Protein AF-A0A9E2CFT7-F1 (afdb_monomer_lite)

Foldseek 3Di:
DPQDWAWDWDADPVRDIDIDTDDGSDPDDDDDDDPPPDAPPPDDDDDPVVLPPPADDQVPPPHGLQVCCVVVVFDDPPPQSGGPVNVVVVVPDPPAQLNFAALQKGKGFPSLDQAFKWKWKFWCDAPQFRVQGTTLATFADQDPLLETEHDNDTRTGNDRPRMHIYGFLQRHAQTKMWIWMDRPPHTDTGTDIGHHHNEPDQLQSLQLFDDDPPQETHGRDNDLDVRSLVLLVCVLVPPVRRDDLSSQQLDDSTRDSDRDVRSSVQSVRSNVRHGRPHDHSNPGD

Secondary structure (DSSP, 8-state):
-------EEEE-TTS-EEEE-S---------PPP-SS---TT-----TTTS------SS-SSS-HHHHHHHTSS--SS-SSS-HHHHHHHTTSSS-GGGS--SS-EEE----SSS-BEEEEEEEEESS-GGG-EEEEEE----TTSEE-EESS---BS---SSEEE-STT--SSEEEEEEEEETTEEEEEEEEEES---SSTT-TT-----B-SS-BPS--S--SHHHHHHHHHHHTT-TTPPPHHHH---TTTT-S---HHHHHHHHHHHTTPPP-S--GGG--

pLDDT: mean 80.3, std 14.25, range [39.53, 95.5]

Sequence (285 aa):
TSNSNTFQVEMYFDGRIVLSYLSLAATGGLVGLSEGNGVPPEFYETDLSDLGDCYTDCNGNEVNDADDIAAGTSPDSNANGIPDECEMLAALLPAAPHDTPKNRYVSFVPNNGNLREAFAVELTASAFFPESVGVLGWVGDPDENDVARVVEMPYFTRSWPAVVHLGDCGIVPAATYEVYVTCDGIVLGEPLMVSTIVEPTPFKWGDCVGGFDGLGWSAPDGVVNFDDIQAIVQKFIMAPTAPHFTWVDVEGEVPNEIINFTDVFQVVLAFQGAEYPFAAPADCP

Structure (mmCIF, N/CA/C/O backbone):
data_AF-A0A9E2CFT7-F1
#
_entry.id   AF-A0A9E2CFT7-F1
#
loop_
_atom_site.group_PDB
_atom_site.id
_atom_site.type_symbol
_atom_site.label_atom_id
_atom_site.label_alt_id
_atom_site.label_comp_id
_atom_site.label_asym_id
_atom_site.label_entity_id
_atom_site.label_seq_id
_atom_site.pdbx_PDB_ins_code
_atom_site.Cartn_x
_atom_site.Cartn_y
_atom_site.Cartn_z
_atom_site.occupancy
_atom_site.B_iso_or_equiv
_atom_site.auth_seq_id
_atom_site.auth_comp_id
_atom_site.auth_asym_id
_atom_site.auth_atom_id
_atom_site.pdbx_PDB_model_num
ATOM 1 N N . THR A 1 1 ? 23.797 20.337 -25.846 1.00 46.34 1 THR A N 1
ATOM 2 C CA . THR A 1 1 ? 22.516 20.732 -25.238 1.00 46.34 1 THR A CA 1
ATOM 3 C C . THR A 1 1 ? 22.128 22.094 -25.794 1.00 46.34 1 THR A C 1
ATOM 5 O O . THR A 1 1 ? 22.966 22.985 -25.834 1.00 46.34 1 THR A O 1
ATOM 8 N N . SER A 1 2 ? 20.922 22.244 -26.347 1.00 49.03 2 SER A N 1
ATOM 9 C CA . SER A 1 2 ? 20.411 23.507 -26.925 1.00 49.03 2 SER A CA 1
ATOM 10 C C . SER A 1 2 ? 19.751 24.431 -25.892 1.00 49.03 2 SER A C 1
ATOM 12 O O . SER A 1 2 ? 19.318 25.526 -26.238 1.00 49.03 2 SER A O 1
ATOM 14 N N . ASN A 1 3 ? 19.708 24.016 -24.625 1.00 53.09 3 ASN A N 1
ATOM 15 C CA . ASN A 1 3 ? 19.017 24.725 -23.552 1.00 53.09 3 ASN A CA 1
ATOM 16 C C . ASN A 1 3 ? 19.963 25.743 -22.904 1.00 53.09 3 ASN A C 1
ATOM 18 O O . ASN A 1 3 ? 20.587 25.478 -21.878 1.00 53.09 3 ASN A O 1
ATOM 22 N N . SER A 1 4 ? 20.125 26.909 -23.538 1.00 62.00 4 SER A N 1
ATOM 23 C CA . SER A 1 4 ? 20.907 28.006 -22.964 1.00 62.00 4 SER A CA 1
ATOM 24 C C . SER A 1 4 ? 20.033 28.881 -22.067 1.00 62.00 4 SER A C 1
ATOM 26 O O . SER A 1 4 ? 19.135 29.579 -22.548 1.00 62.00 4 SER A O 1
ATOM 28 N N . ASN A 1 5 ? 20.348 28.886 -20.775 1.00 65.00 5 ASN A N 1
ATOM 29 C CA . ASN A 1 5 ? 19.855 29.872 -19.824 1.00 65.00 5 ASN A CA 1
ATOM 30 C C . ASN A 1 5 ? 20.884 30.997 -19.702 1.00 65.00 5 ASN A C 1
ATOM 32 O O . ASN A 1 5 ? 22.080 30.748 -19.560 1.00 65.00 5 ASN A O 1
ATOM 36 N N . THR A 1 6 ? 20.435 32.242 -19.739 1.00 75.81 6 THR A N 1
ATOM 37 C CA . THR A 1 6 ? 21.282 33.413 -19.487 1.00 75.81 6 THR A CA 1
ATOM 38 C C . THR A 1 6 ? 20.678 34.184 -18.335 1.00 75.81 6 THR A C 1
ATOM 40 O O . THR A 1 6 ? 19.518 34.560 -18.435 1.00 75.81 6 THR A O 1
ATOM 43 N N . PHE A 1 7 ? 21.434 34.474 -17.286 1.00 75.94 7 PHE A N 1
ATOM 44 C CA . PHE A 1 7 ? 20.977 35.375 -16.236 1.00 75.94 7 PHE A CA 1
ATOM 45 C C . PHE A 1 7 ? 22.085 36.352 -15.848 1.00 75.94 7 PHE A C 1
ATOM 47 O O . PHE A 1 7 ? 23.275 36.054 -15.928 1.00 75.94 7 PHE A O 1
ATOM 54 N N . GLN A 1 8 ? 21.665 37.534 -15.429 1.00 83.75 8 GLN A N 1
ATOM 55 C CA . GLN A 1 8 ? 22.462 38.577 -14.816 1.00 83.75 8 GLN A CA 1
ATOM 56 C C . GLN A 1 8 ? 21.762 38.955 -13.518 1.00 83.75 8 GLN A C 1
ATOM 58 O O . GLN A 1 8 ? 20.562 39.231 -13.513 1.00 83.75 8 GLN A O 1
ATOM 63 N N . VAL A 1 9 ? 22.518 38.973 -12.425 1.00 83.81 9 VAL A N 1
ATOM 64 C CA . VAL A 1 9 ? 22.019 39.394 -11.116 1.00 83.81 9 VAL A CA 1
ATOM 65 C C . VAL A 1 9 ? 22.696 40.701 -10.743 1.00 83.81 9 VAL A C 1
ATOM 67 O O . VAL A 1 9 ? 23.923 40.796 -10.734 1.00 83.81 9 VAL A O 1
ATOM 70 N N . GLU A 1 10 ? 21.892 41.707 -10.434 1.00 87.25 10 GLU A N 1
ATOM 71 C CA . GLU A 1 10 ? 22.337 43.006 -9.950 1.00 87.25 10 GLU A CA 1
ATOM 72 C C . GLU A 1 10 ? 21.857 43.202 -8.516 1.00 87.25 10 GLU A C 1
ATOM 74 O O . GLU A 1 10 ? 20.672 43.056 -8.222 1.00 87.25 10 GLU A O 1
ATOM 79 N N . MET A 1 11 ? 22.772 43.570 -7.624 1.00 82.56 11 MET A N 1
ATOM 80 C CA . MET A 1 11 ? 22.448 43.944 -6.252 1.00 82.56 11 MET A CA 1
ATOM 81 C C . MET A 1 11 ? 22.650 45.450 -6.084 1.00 82.56 11 MET A C 1
ATOM 83 O O . MET A 1 11 ? 23.753 45.965 -6.273 1.00 82.56 11 MET A O 1
ATOM 87 N N . TYR A 1 12 ? 21.584 46.158 -5.726 1.00 85.75 12 TYR A N 1
ATOM 88 C CA . TYR A 1 12 ? 21.602 47.591 -5.463 1.00 85.75 12 TYR A CA 1
ATOM 89 C C . TYR A 1 12 ? 21.894 47.862 -3.981 1.00 85.75 12 TYR A C 1
ATOM 91 O O . TYR A 1 12 ? 21.531 47.088 -3.096 1.00 85.75 12 TYR A O 1
ATOM 99 N N . PHE A 1 13 ? 22.526 49.003 -3.691 1.00 85.31 13 PHE A N 1
ATOM 100 C CA . PHE A 1 13 ? 22.905 49.402 -2.325 1.00 85.31 13 PHE A CA 1
ATOM 101 C C . PHE A 1 13 ? 21.722 49.606 -1.364 1.00 85.31 13 PHE A C 1
ATOM 103 O O . PHE A 1 13 ? 21.928 49.696 -0.158 1.00 85.31 13 PHE A O 1
ATOM 110 N N . ASP A 1 14 ? 20.498 49.693 -1.881 1.00 85.00 14 ASP A N 1
ATOM 111 C CA . ASP A 1 14 ? 19.264 49.781 -1.098 1.00 85.00 14 ASP A CA 1
ATOM 112 C C . ASP A 1 14 ? 18.623 48.409 -0.816 1.00 85.00 14 ASP A C 1
ATOM 114 O O . ASP A 1 14 ? 17.495 48.344 -0.335 1.00 85.00 14 ASP A O 1
ATOM 118 N N . GLY A 1 15 ? 19.339 47.316 -1.100 1.00 74.31 15 GLY A N 1
ATOM 119 C CA . GLY A 1 15 ? 18.900 45.946 -0.834 1.00 74.31 15 GLY A CA 1
ATOM 120 C C . GLY A 1 15 ? 18.016 45.348 -1.926 1.00 74.31 15 GLY A C 1
ATOM 121 O O . GLY A 1 15 ? 17.608 44.195 -1.812 1.00 74.31 15 GLY A O 1
ATOM 122 N N . ARG A 1 16 ? 17.729 46.088 -3.004 1.00 79.25 16 ARG A N 1
ATOM 123 C CA . ARG A 1 16 ? 17.015 45.529 -4.156 1.00 79.25 16 ARG A CA 1
ATOM 124 C C . ARG A 1 16 ? 17.932 44.601 -4.943 1.00 79.25 16 ARG A C 1
ATOM 126 O O . ARG A 1 16 ? 19.050 44.975 -5.290 1.00 79.25 16 ARG A O 1
ATOM 133 N N . ILE A 1 17 ? 17.427 43.418 -5.269 1.00 81.56 17 ILE A N 1
ATOM 134 C CA . ILE A 1 17 ? 18.073 42.477 -6.183 1.00 81.56 17 ILE A CA 1
ATOM 135 C C . ILE A 1 17 ? 17.246 42.461 -7.469 1.00 81.56 17 ILE A C 1
ATOM 137 O O . ILE A 1 17 ? 16.026 42.308 -7.419 1.00 81.56 17 ILE A O 1
ATOM 141 N N . VAL A 1 18 ? 17.894 42.657 -8.614 1.00 82.31 18 VAL A N 1
ATOM 142 C CA . VAL A 1 18 ? 17.265 42.596 -9.938 1.00 82.31 18 VAL A CA 1
ATOM 143 C C . VAL A 1 18 ? 17.890 41.456 -10.722 1.00 82.31 18 VAL A C 1
ATOM 145 O O . VAL A 1 18 ? 19.106 41.397 -10.891 1.00 82.31 18 VAL A O 1
ATOM 148 N N . LEU A 1 19 ? 17.040 40.559 -11.210 1.00 80.62 19 LEU A N 1
ATOM 149 C CA . LEU A 1 19 ? 17.429 39.466 -12.087 1.00 80.62 19 LEU A CA 1
ATOM 150 C C . LEU A 1 19 ? 16.987 39.817 -13.507 1.00 80.62 19 LEU A C 1
ATOM 152 O O . LEU A 1 19 ? 15.817 40.109 -13.745 1.00 80.62 19 LEU A O 1
ATOM 156 N N . SER A 1 20 ? 17.930 39.793 -14.442 1.00 84.25 20 SER A N 1
ATOM 157 C CA . SER A 1 20 ? 17.689 39.997 -15.871 1.00 84.25 20 SER A CA 1
ATOM 158 C C . SER A 1 20 ? 18.136 38.764 -16.644 1.00 84.25 20 SER A C 1
ATOM 160 O O . SER A 1 20 ? 19.162 38.176 -16.319 1.00 84.25 20 SER A O 1
ATOM 162 N N . TYR A 1 21 ? 17.404 38.375 -17.680 1.00 82.00 21 TYR A N 1
ATOM 163 C CA . TYR A 1 21 ? 17.740 37.227 -18.523 1.00 82.00 21 TYR A CA 1
ATOM 164 C C . TYR A 1 21 ? 17.428 37.529 -19.991 1.00 82.00 21 TYR A C 1
ATOM 166 O O . TYR A 1 21 ? 16.523 38.307 -20.288 1.00 82.00 21 TYR A O 1
ATOM 174 N N . LEU A 1 22 ? 18.189 36.932 -20.912 1.00 79.81 22 LEU A N 1
ATOM 175 C CA . LEU A 1 22 ? 17.965 37.034 -22.361 1.00 79.81 22 LEU A CA 1
ATOM 176 C C . LEU A 1 22 ? 17.184 35.827 -22.908 1.00 79.81 22 LEU A C 1
ATOM 178 O O . LEU A 1 22 ? 16.341 35.984 -23.784 1.00 79.81 22 LEU A O 1
ATOM 182 N N . SER A 1 23 ? 17.455 34.637 -22.379 1.00 70.12 23 SER A N 1
ATOM 183 C CA . SER A 1 23 ? 16.747 33.388 -22.654 1.00 70.12 23 SER A CA 1
ATOM 184 C C . SER A 1 23 ? 16.736 32.531 -21.390 1.00 70.12 23 SER A C 1
ATOM 186 O O . SER A 1 23 ? 17.770 32.396 -20.733 1.00 70.12 23 SER A O 1
ATOM 188 N N . LEU A 1 24 ? 15.579 31.960 -21.064 1.00 68.44 24 LEU A N 1
ATOM 189 C CA . LEU A 1 24 ? 15.400 30.927 -20.045 1.00 68.44 24 LEU A CA 1
ATOM 190 C C . LEU A 1 24 ? 14.708 29.748 -20.730 1.00 68.44 24 LEU A C 1
ATOM 192 O O . LEU A 1 24 ? 13.538 29.838 -21.083 1.00 68.44 24 LEU A O 1
ATOM 196 N N . ALA A 1 25 ? 15.473 28.690 -20.980 1.00 67.38 25 ALA A N 1
ATOM 197 C CA . ALA A 1 25 ? 14.986 27.416 -21.498 1.00 67.38 25 ALA A CA 1
ATOM 198 C C . ALA A 1 25 ? 14.615 26.438 -20.367 1.00 67.38 25 ALA A C 1
ATOM 200 O O . ALA A 1 25 ? 14.026 25.400 -20.639 1.00 67.38 25 ALA A O 1
ATOM 201 N N . ALA A 1 26 ? 14.972 26.754 -19.117 1.00 61.56 26 ALA A N 1
ATOM 202 C CA . ALA A 1 26 ? 14.557 25.995 -17.944 1.00 61.56 26 ALA A CA 1
ATOM 203 C C . ALA A 1 26 ? 13.039 26.124 -17.729 1.00 61.56 26 ALA A C 1
ATOM 205 O O . ALA A 1 26 ? 12.521 27.231 -17.577 1.00 61.56 26 ALA A O 1
ATOM 206 N N . THR A 1 27 ? 12.345 24.989 -17.715 1.00 54.00 27 THR A N 1
ATOM 207 C CA . THR A 1 27 ? 10.897 24.859 -17.476 1.00 54.00 27 THR A CA 1
ATOM 208 C C . THR A 1 27 ? 10.559 24.547 -16.011 1.00 54.00 27 THR A C 1
ATOM 210 O O . THR A 1 27 ? 9.395 24.640 -15.630 1.00 54.00 27 THR A O 1
ATOM 213 N N . GLY A 1 28 ? 11.568 24.261 -15.176 1.00 53.50 28 GLY A N 1
ATOM 214 C CA . GLY A 1 28 ? 11.454 24.008 -13.736 1.00 53.50 28 GLY A CA 1
ATOM 215 C C . GLY A 1 28 ? 12.707 24.432 -12.953 1.00 53.50 28 GLY A C 1
ATOM 216 O O . GLY A 1 28 ? 13.728 24.789 -13.543 1.00 53.50 28 GLY A O 1
ATOM 217 N N . GLY A 1 29 ? 12.608 24.420 -11.618 1.00 54.56 29 GLY A N 1
ATOM 218 C CA . GLY A 1 29 ? 13.670 24.811 -10.679 1.00 54.56 29 GLY A CA 1
ATOM 219 C C . GLY A 1 29 ? 13.299 26.032 -9.828 1.00 54.56 29 GLY A C 1
ATOM 220 O O . GLY A 1 29 ? 13.124 27.139 -10.339 1.00 54.56 29 GLY A O 1
ATOM 221 N N . LEU A 1 30 ? 13.176 25.847 -8.510 1.00 49.12 30 LEU A N 1
ATOM 222 C CA . LEU A 1 30 ? 12.883 26.933 -7.572 1.00 49.12 30 LEU A CA 1
ATOM 223 C C . LEU A 1 30 ? 14.182 27.677 -7.216 1.00 49.12 30 LEU A C 1
ATOM 225 O O . LEU A 1 30 ? 15.041 27.145 -6.518 1.00 49.12 30 LEU A O 1
ATOM 229 N N . VAL A 1 31 ? 14.337 28.922 -7.675 1.00 60.97 31 VAL A N 1
ATOM 230 C CA . VAL A 1 31 ? 15.445 29.796 -7.251 1.00 60.97 31 VAL A CA 1
ATOM 231 C C . VAL A 1 31 ? 14.995 30.601 -6.032 1.00 60.97 31 VAL A C 1
ATOM 233 O O . VAL A 1 31 ? 14.146 31.484 -6.141 1.00 60.97 31 VAL A O 1
ATOM 236 N N . GLY A 1 32 ? 15.561 30.296 -4.864 1.00 56.66 32 GLY A N 1
ATOM 237 C CA . GLY A 1 32 ? 15.331 31.033 -3.620 1.00 56.66 32 GLY A CA 1
ATOM 238 C C . GLY A 1 32 ? 16.438 32.045 -3.313 1.00 56.66 32 GLY A C 1
ATOM 239 O O . GLY A 1 32 ? 17.591 31.869 -3.704 1.00 56.66 32 GLY A O 1
ATOM 240 N N . LEU A 1 33 ? 16.099 33.100 -2.571 1.00 59.38 33 LEU A N 1
ATOM 241 C CA . LEU A 1 33 ? 17.070 33.995 -1.937 1.00 59.38 33 LEU A CA 1
ATOM 242 C C . LEU A 1 33 ? 17.135 33.658 -0.442 1.00 59.38 33 LEU A C 1
ATOM 244 O O . LEU A 1 33 ? 16.104 33.619 0.224 1.00 59.38 33 LEU A O 1
ATOM 248 N N . SER A 1 34 ? 18.338 33.420 0.086 1.00 58.53 34 SER A N 1
ATOM 249 C CA . SER A 1 34 ? 18.567 33.265 1.531 1.00 58.53 34 SER A CA 1
ATOM 250 C C . SER A 1 34 ? 18.730 34.637 2.197 1.00 58.53 34 SER A C 1
ATOM 252 O O . SER A 1 34 ? 19.329 35.539 1.612 1.00 58.53 34 SER A O 1
ATOM 254 N N . GLU A 1 35 ? 18.267 34.791 3.444 1.00 59.31 35 GLU A N 1
ATOM 255 C CA . GLU A 1 35 ? 18.461 36.007 4.258 1.00 59.31 35 GLU A CA 1
ATOM 256 C C . GLU A 1 35 ? 19.932 36.263 4.653 1.00 59.31 35 GLU A C 1
ATOM 258 O O . GLU A 1 35 ? 20.242 37.258 5.305 1.00 59.31 35 GLU A O 1
ATOM 263 N N . GLY A 1 36 ? 20.862 35.381 4.268 1.00 56.81 36 GLY A N 1
ATOM 264 C CA . GLY A 1 36 ? 22.298 35.589 4.472 1.00 56.81 36 GLY A CA 1
ATOM 265 C C . GLY A 1 36 ? 22.791 35.293 5.892 1.00 56.81 36 GLY A C 1
ATOM 266 O O . GLY A 1 36 ? 23.924 35.631 6.224 1.00 56.81 36 GLY A O 1
ATOM 267 N N . ASN A 1 37 ? 21.991 34.609 6.715 1.00 65.75 37 ASN A N 1
ATOM 268 C CA . ASN A 1 37 ? 22.348 34.196 8.081 1.00 65.75 37 ASN A CA 1
ATOM 269 C C . ASN A 1 37 ? 23.244 32.935 8.139 1.00 65.75 37 ASN A C 1
ATOM 271 O O . ASN A 1 37 ? 23.352 32.290 9.180 1.00 65.75 37 ASN A O 1
ATOM 275 N N . GLY A 1 38 ? 23.899 32.588 7.027 1.00 62.28 38 GLY A N 1
ATOM 276 C CA . GLY A 1 38 ? 24.633 31.337 6.846 1.00 62.28 38 GLY A CA 1
ATOM 277 C C . GLY A 1 38 ? 23.794 30.249 6.172 1.00 62.28 38 GLY A C 1
ATOM 278 O O . GLY A 1 38 ? 22.674 30.487 5.723 1.00 62.28 38 GLY A O 1
ATOM 279 N N . VAL A 1 39 ? 24.377 29.058 6.067 1.00 59.56 39 VAL A N 1
ATOM 280 C CA . VAL A 1 39 ? 23.738 27.863 5.508 1.00 59.56 39 VAL A CA 1
ATOM 281 C C . VAL A 1 39 ? 23.133 27.076 6.681 1.00 59.56 39 VAL A C 1
ATOM 283 O O . VAL A 1 39 ? 23.886 26.749 7.603 1.00 59.56 39 VAL A O 1
ATOM 286 N N . PRO A 1 40 ? 21.808 26.821 6.719 1.00 57.78 40 PRO A N 1
ATOM 287 C CA . PRO A 1 40 ? 21.200 25.995 7.762 1.00 57.78 40 PRO A CA 1
ATOM 288 C C . PRO A 1 40 ? 21.896 24.628 7.872 1.00 57.78 40 PRO A C 1
ATOM 290 O O . PRO A 1 40 ? 22.308 24.095 6.845 1.00 57.78 40 PRO A O 1
ATOM 293 N N . PRO A 1 41 ? 22.009 24.028 9.072 1.00 61.62 41 PRO A N 1
ATOM 294 C CA . PRO A 1 41 ? 22.601 22.695 9.234 1.00 61.62 41 PRO A CA 1
ATOM 295 C C . PRO A 1 41 ? 21.927 21.611 8.376 1.00 61.62 41 PRO A C 1
ATOM 297 O O . PRO A 1 41 ? 22.584 20.659 7.979 1.00 61.62 41 PRO A O 1
ATOM 300 N N . GLU A 1 42 ? 20.641 21.804 8.074 1.00 48.94 42 GLU A N 1
ATOM 301 C CA . GLU A 1 42 ? 19.786 20.923 7.265 1.00 48.94 42 GLU A CA 1
ATOM 302 C C . GLU A 1 42 ? 19.854 21.228 5.750 1.00 48.94 42 GLU A C 1
ATOM 304 O O . GLU A 1 42 ? 19.116 20.643 4.961 1.00 48.94 42 GLU A O 1
ATOM 309 N N . PHE A 1 43 ? 20.656 22.207 5.314 1.00 52.66 43 PHE A N 1
ATOM 310 C CA . PHE A 1 43 ? 20.740 22.570 3.898 1.00 52.66 43 PHE A CA 1
ATOM 311 C C . PHE A 1 43 ? 21.691 21.634 3.156 1.00 52.66 43 PHE A C 1
ATOM 313 O O . PHE A 1 43 ? 22.885 21.567 3.456 1.00 52.66 43 PHE A O 1
ATOM 320 N N . TYR A 1 44 ? 21.165 20.993 2.117 1.00 49.38 44 TYR A N 1
ATOM 321 C CA . TYR A 1 44 ? 21.924 20.165 1.192 1.00 49.38 44 TYR A CA 1
ATOM 322 C C . TYR A 1 44 ? 21.989 20.853 -0.174 1.00 49.38 44 TYR A C 1
ATOM 324 O O . TYR A 1 44 ? 20.967 21.103 -0.814 1.00 49.38 44 TYR A O 1
ATOM 332 N N . GLU A 1 45 ? 23.205 21.181 -0.616 1.00 51.84 45 GLU A N 1
ATOM 333 C CA . GLU A 1 45 ? 23.448 21.685 -1.968 1.00 51.84 45 GLU A CA 1
ATOM 334 C C . GLU A 1 45 ? 23.042 20.604 -2.980 1.00 51.84 45 GLU A C 1
ATOM 336 O O . GLU A 1 45 ? 23.514 19.471 -2.911 1.00 51.84 45 GLU A O 1
ATOM 341 N N . THR A 1 46 ? 22.129 20.948 -3.887 1.00 51.19 46 THR A N 1
ATOM 342 C CA . THR A 1 46 ? 21.631 20.042 -4.930 1.00 51.19 46 THR A CA 1
ATOM 343 C C . THR A 1 46 ? 22.226 20.462 -6.270 1.00 51.19 46 THR A C 1
ATOM 345 O O . THR A 1 46 ? 22.092 21.625 -6.656 1.00 51.19 46 THR A O 1
ATOM 348 N N . ASP A 1 47 ? 22.875 19.539 -6.987 1.00 50.78 47 ASP A N 1
ATOM 349 C CA . ASP A 1 47 ? 23.311 19.794 -8.363 1.00 50.78 47 ASP A CA 1
ATOM 350 C C . ASP A 1 47 ? 22.090 19.787 -9.289 1.00 50.78 47 ASP A C 1
ATOM 352 O O . ASP A 1 47 ? 21.507 18.746 -9.585 1.00 50.78 47 ASP A O 1
ATOM 356 N N . LEU A 1 48 ? 21.697 20.977 -9.746 1.00 49.38 48 LEU A N 1
ATOM 357 C CA . LEU A 1 48 ? 20.551 21.172 -10.634 1.00 49.38 48 LEU A CA 1
ATOM 358 C C . LEU A 1 48 ? 20.728 20.506 -12.009 1.00 49.38 48 LEU A C 1
ATOM 360 O O . LEU A 1 48 ? 19.749 20.362 -12.730 1.00 49.38 48 LEU A O 1
ATOM 364 N N . SER A 1 49 ? 21.953 20.130 -12.387 1.00 46.91 49 SER A N 1
ATOM 365 C CA . SER A 1 49 ? 22.242 19.422 -13.642 1.00 46.91 49 SER A CA 1
ATOM 366 C C . SER A 1 49 ? 22.051 17.907 -13.517 1.00 46.91 49 SER A C 1
ATOM 368 O O . SER A 1 49 ? 21.912 17.235 -14.538 1.00 46.91 49 SER A O 1
ATOM 370 N N . ASP A 1 50 ? 22.043 17.386 -12.284 1.00 49.34 50 ASP A N 1
ATOM 371 C CA . ASP A 1 50 ? 21.767 15.979 -11.955 1.00 49.34 50 ASP A CA 1
ATOM 372 C C . ASP A 1 50 ? 20.272 15.724 -11.677 1.00 49.34 50 ASP A C 1
ATOM 374 O O . ASP A 1 50 ? 19.829 14.566 -11.639 1.00 49.34 50 ASP A O 1
ATOM 378 N N . LEU A 1 51 ? 19.486 16.799 -11.524 1.00 50.81 51 LEU A N 1
ATOM 379 C CA . LEU A 1 51 ? 18.026 16.773 -11.594 1.00 50.81 51 LEU A CA 1
ATOM 380 C C . LEU A 1 51 ? 17.642 16.491 -13.050 1.00 50.81 51 LEU A C 1
ATOM 382 O O . LEU A 1 51 ? 17.569 17.390 -13.885 1.00 50.81 51 LEU A O 1
ATOM 386 N N . GLY A 1 52 ? 17.520 15.207 -13.386 1.00 49.41 52 GLY A N 1
ATOM 387 C CA . GLY A 1 52 ? 17.046 14.795 -14.703 1.00 49.41 52 GLY A CA 1
ATOM 388 C C . GLY A 1 52 ? 15.628 15.309 -14.913 1.00 49.41 52 GLY A C 1
ATOM 389 O O . GLY A 1 52 ? 14.827 15.259 -13.984 1.00 49.41 52 GLY A O 1
ATOM 390 N N . ASP A 1 53 ? 15.330 15.791 -16.119 1.00 53.53 53 ASP A N 1
ATOM 391 C CA . ASP A 1 53 ? 13.975 16.197 -16.480 1.00 53.53 53 ASP A CA 1
ATOM 392 C C . ASP A 1 53 ? 12.978 15.097 -16.083 1.00 53.53 53 ASP A C 1
ATOM 394 O O . ASP A 1 53 ? 13.167 13.917 -16.386 1.00 53.53 53 ASP A O 1
ATOM 398 N N . CYS A 1 54 ? 11.930 15.499 -15.368 1.00 55.09 54 CYS A N 1
ATOM 399 C CA . CYS A 1 54 ? 10.804 14.646 -15.035 1.00 55.09 54 CYS A CA 1
ATOM 400 C C . CYS A 1 54 ? 10.037 14.304 -16.318 1.00 55.09 54 CYS A C 1
ATOM 402 O O . CYS A 1 54 ? 9.224 15.099 -16.795 1.00 55.09 54 CYS A O 1
ATOM 404 N N . TYR A 1 55 ? 10.357 13.167 -16.924 1.00 61.25 55 TYR A N 1
ATOM 405 C CA . TYR A 1 55 ? 9.957 12.880 -18.292 1.00 61.25 55 TYR A CA 1
ATOM 406 C C . TYR A 1 55 ? 9.724 11.386 -18.501 1.00 61.25 55 TYR A C 1
ATOM 408 O O . TYR A 1 55 ? 10.662 10.613 -18.702 1.00 61.25 55 TYR A O 1
ATOM 416 N N . THR A 1 56 ? 8.473 10.956 -18.354 1.00 64.12 56 THR A N 1
ATOM 417 C CA . THR A 1 56 ? 8.092 9.558 -18.576 1.00 64.12 56 THR A CA 1
ATOM 418 C C . THR A 1 56 ? 8.218 9.288 -20.069 1.00 64.12 56 THR A C 1
ATOM 420 O O . THR A 1 56 ? 7.545 9.952 -20.840 1.00 64.12 56 THR A O 1
ATOM 423 N N . ASP A 1 57 ? 9.131 8.403 -20.466 1.00 70.38 57 ASP A N 1
ATOM 424 C CA . ASP A 1 57 ? 9.365 7.986 -21.856 1.00 70.38 57 ASP A CA 1
ATOM 425 C C . ASP A 1 57 ? 9.275 6.460 -21.880 1.00 70.38 57 ASP A C 1
ATOM 427 O O . ASP A 1 57 ? 10.261 5.735 -21.698 1.00 70.38 57 ASP A O 1
ATOM 431 N N . CYS A 1 58 ? 8.049 5.963 -21.966 1.00 73.62 58 CYS A N 1
ATOM 432 C CA . CYS A 1 58 ? 7.774 4.541 -21.842 1.00 73.62 58 CYS A CA 1
ATOM 433 C C . CYS A 1 58 ? 8.121 3.753 -23.117 1.00 73.62 58 CYS A C 1
ATOM 435 O O . CYS A 1 58 ? 8.382 2.548 -23.042 1.00 73.62 58 CYS A O 1
ATOM 437 N N . ASN A 1 59 ? 8.169 4.413 -24.278 1.00 72.81 59 ASN A N 1
ATOM 438 C CA . ASN A 1 59 ? 8.519 3.799 -25.562 1.00 72.81 59 ASN A CA 1
ATOM 439 C C . ASN A 1 59 ? 10.028 3.919 -25.898 1.00 72.81 59 ASN A C 1
ATOM 441 O O . ASN A 1 59 ? 10.502 3.277 -26.843 1.00 72.81 59 ASN A O 1
ATOM 445 N N . GLY A 1 60 ? 10.794 4.660 -25.090 1.00 69.44 60 GLY A N 1
ATOM 446 C CA . GLY A 1 60 ? 12.242 4.833 -25.180 1.00 69.44 60 GLY A CA 1
ATOM 447 C C . GLY A 1 60 ? 12.687 5.642 -26.396 1.00 69.44 60 GLY A C 1
ATOM 448 O O . GLY A 1 60 ? 13.777 5.385 -26.923 1.00 69.44 60 GLY A O 1
ATOM 449 N N . ASN A 1 61 ? 11.837 6.534 -26.906 1.00 75.31 61 ASN A N 1
ATOM 450 C CA . ASN A 1 61 ? 12.089 7.290 -28.132 1.00 75.31 61 ASN A CA 1
ATOM 451 C C . ASN A 1 61 ? 12.773 8.653 -27.886 1.00 75.31 61 ASN A C 1
ATOM 453 O O . ASN A 1 61 ? 12.999 9.392 -28.848 1.00 75.31 61 ASN A O 1
ATOM 457 N N . GLU A 1 62 ? 13.148 8.952 -26.637 1.00 74.25 62 GLU A N 1
ATOM 458 C CA . GLU A 1 62 ? 13.720 10.223 -26.173 1.00 74.25 62 GLU A CA 1
ATOM 459 C C . GLU A 1 62 ? 12.741 11.419 -26.261 1.00 74.25 62 GLU A C 1
ATOM 461 O O . GLU A 1 62 ? 13.159 12.579 -26.199 1.00 74.25 62 GLU A O 1
ATOM 466 N N . VAL A 1 63 ? 11.442 11.129 -26.380 1.00 75.75 63 VAL A N 1
ATOM 467 C CA . VAL A 1 63 ? 10.265 12.005 -26.266 1.00 75.75 63 VAL A CA 1
ATOM 468 C C . VAL A 1 63 ? 9.348 11.401 -25.179 1.00 75.75 63 VAL A C 1
ATOM 470 O O . VAL A 1 63 ? 9.419 10.219 -24.886 1.00 75.75 63 VAL A O 1
ATOM 473 N N . ASN A 1 64 ? 8.577 12.207 -24.457 1.00 71.62 64 ASN A N 1
ATOM 474 C CA . ASN A 1 64 ? 7.828 11.784 -23.285 1.00 71.62 64 ASN A CA 1
ATOM 475 C C . ASN A 1 64 ? 6.479 11.476 -23.805 1.00 71.62 64 ASN A C 1
ATOM 477 O O . ASN A 1 64 ? 5.950 12.143 -24.684 1.00 71.62 64 ASN A O 1
ATOM 481 N N . ASP A 1 65 ? 5.869 10.601 -23.059 1.00 75.31 65 ASP A N 1
ATOM 482 C CA . ASP A 1 65 ? 4.483 10.261 -23.091 1.00 75.31 65 ASP A CA 1
ATOM 483 C C . ASP A 1 65 ? 3.595 11.506 -23.293 1.00 75.31 65 ASP A C 1
ATOM 485 O O . ASP A 1 65 ? 2.759 11.520 -24.190 1.00 75.31 65 ASP A O 1
ATOM 489 N N . ALA A 1 66 ? 3.815 12.607 -22.559 1.00 73.75 66 ALA A N 1
ATOM 490 C CA . ALA A 1 66 ? 2.983 13.810 -22.688 1.00 73.75 66 ALA A CA 1
ATOM 491 C C . ALA A 1 66 ? 3.183 14.594 -24.007 1.00 73.75 66 ALA A C 1
ATOM 493 O O . ALA A 1 66 ? 2.200 15.027 -24.614 1.00 73.75 66 ALA A O 1
ATOM 494 N N . ASP A 1 67 ? 4.421 14.793 -24.462 1.00 80.75 67 ASP A N 1
ATOM 495 C CA . ASP A 1 67 ? 4.739 15.445 -25.738 1.00 80.75 67 ASP A CA 1
ATOM 496 C C . ASP A 1 67 ? 4.404 14.510 -26.898 1.00 80.75 67 ASP A C 1
ATOM 498 O O . ASP A 1 67 ? 3.993 14.995 -27.946 1.00 80.75 67 ASP A O 1
ATOM 502 N N . ASP A 1 68 ? 4.507 13.195 -26.716 1.00 83.50 68 ASP A N 1
ATOM 503 C CA . ASP A 1 68 ? 4.129 12.188 -27.696 1.00 83.50 68 ASP A CA 1
ATOM 504 C C . ASP A 1 68 ? 2.613 12.172 -27.909 1.00 83.50 68 ASP A C 1
ATOM 506 O O . ASP A 1 68 ? 2.134 12.178 -29.049 1.00 83.50 68 ASP A O 1
ATOM 510 N N . ILE A 1 69 ? 1.837 12.245 -26.824 1.00 83.94 69 ILE A N 1
ATOM 511 C CA . ILE A 1 69 ? 0.380 12.413 -26.875 1.00 83.94 69 ILE A CA 1
ATOM 512 C C . ILE A 1 69 ? 0.029 13.757 -27.526 1.00 83.94 69 ILE A C 1
ATOM 514 O O . ILE A 1 69 ? -0.813 13.817 -28.427 1.00 83.94 69 ILE A O 1
ATOM 518 N N . ALA A 1 70 ? 0.693 14.848 -27.128 1.00 85.00 70 ALA A N 1
ATOM 519 C CA . ALA A 1 70 ? 0.430 16.182 -27.671 1.00 85.00 70 ALA A CA 1
ATOM 520 C C . ALA A 1 70 ? 0.825 16.319 -29.154 1.00 85.00 70 ALA A C 1
ATOM 522 O O . ALA A 1 70 ? 0.146 17.014 -29.918 1.00 85.00 70 ALA A O 1
ATOM 523 N N . ALA A 1 71 ? 1.904 15.658 -29.575 1.00 86.19 71 ALA A N 1
ATOM 524 C CA . ALA A 1 71 ? 2.371 15.594 -30.957 1.00 86.19 71 ALA A CA 1
ATOM 525 C C . ALA A 1 71 ? 1.580 14.582 -31.801 1.00 86.19 71 ALA A C 1
ATOM 527 O O . ALA A 1 71 ? 1.663 14.618 -33.033 1.00 86.19 71 ALA A O 1
ATOM 528 N N . GLY A 1 72 ? 0.795 13.709 -31.161 1.00 87.50 72 GLY A N 1
ATOM 529 C CA . GLY A 1 72 ? 0.049 12.630 -31.802 1.00 87.50 72 GLY A CA 1
ATOM 530 C C . GLY A 1 72 ? 0.941 11.507 -32.336 1.00 87.50 72 GLY A C 1
ATOM 531 O O . GLY A 1 72 ? 0.533 10.796 -33.257 1.00 87.50 72 GLY A O 1
ATOM 532 N N . THR A 1 73 ? 2.163 11.381 -31.817 1.00 89.12 73 THR A N 1
ATOM 533 C CA . THR A 1 73 ? 3.095 10.283 -32.108 1.00 89.12 73 THR A CA 1
ATOM 534 C C . THR A 1 73 ? 2.744 9.031 -31.316 1.00 89.12 73 THR A C 1
ATOM 536 O O . THR A 1 73 ? 2.895 7.941 -31.872 1.00 89.12 73 THR A O 1
ATOM 539 N N . SER A 1 74 ? 2.152 9.184 -30.127 1.00 88.44 74 SER A N 1
ATOM 540 C CA . SER A 1 74 ? 1.577 8.078 -29.358 1.00 88.44 74 SER A CA 1
ATOM 541 C C . SER A 1 74 ? 0.085 8.303 -29.074 1.00 88.44 74 SER A C 1
ATOM 543 O O . SER A 1 74 ? -0.310 9.393 -28.655 1.00 88.44 74 SER A O 1
ATOM 545 N N . PRO A 1 75 ? -0.787 7.312 -29.341 1.00 88.62 75 PRO A N 1
ATOM 546 C CA . PRO A 1 75 ? -2.212 7.419 -29.037 1.00 88.62 75 PRO A CA 1
ATOM 547 C C . PRO A 1 75 ? -2.479 7.366 -27.530 1.00 88.62 75 PRO A C 1
ATOM 549 O O . PRO A 1 75 ? -1.862 6.569 -26.836 1.00 88.62 75 PRO A O 1
ATOM 552 N N . ASP A 1 76 ? -3.450 8.149 -27.067 1.00 85.50 76 ASP A N 1
ATOM 553 C CA . ASP A 1 76 ? -4.095 8.019 -25.754 1.00 85.50 76 ASP A CA 1
ATOM 554 C C . ASP A 1 76 ? -5.608 7.977 -26.010 1.00 85.50 76 ASP A C 1
ATOM 556 O O . ASP A 1 76 ? -6.287 9.002 -26.155 1.00 85.50 76 ASP A O 1
ATOM 560 N N . SER A 1 77 ? -6.127 6.770 -26.231 1.00 88.06 77 SER A N 1
ATOM 561 C CA . SER A 1 77 ? -7.505 6.569 -26.685 1.00 88.06 77 SER A CA 1
ATOM 562 C C . SER A 1 77 ? -8.530 6.783 -25.573 1.00 88.06 77 SER A C 1
ATOM 564 O O . SER A 1 77 ? -9.698 7.068 -25.862 1.00 88.06 77 SER A O 1
ATOM 566 N N . ASN A 1 78 ? -8.126 6.606 -24.315 1.00 79.12 78 ASN A N 1
ATOM 567 C CA . ASN A 1 78 ? -8.992 6.726 -23.144 1.00 79.12 78 ASN A CA 1
ATOM 568 C C . ASN A 1 78 ? -8.827 8.078 -22.413 1.00 79.12 78 ASN A C 1
ATOM 570 O O . ASN A 1 78 ? -9.629 8.372 -21.524 1.00 79.12 78 ASN A O 1
ATOM 574 N N . ALA A 1 79 ? -7.891 8.918 -22.870 1.00 81.00 79 ALA A N 1
ATOM 575 C CA . ALA A 1 79 ? -7.564 10.247 -22.364 1.00 81.00 79 ALA A CA 1
ATOM 576 C C . ALA A 1 79 ? -7.097 10.252 -20.898 1.00 81.00 79 ALA A C 1
ATOM 578 O O . ALA A 1 79 ? -7.433 11.177 -20.152 1.00 81.00 79 ALA A O 1
ATOM 579 N N . ASN A 1 80 ? -6.375 9.214 -20.470 1.00 66.56 80 ASN A N 1
ATOM 580 C CA . ASN A 1 80 ? -5.856 9.094 -19.106 1.00 66.56 80 ASN A CA 1
ATOM 581 C C . ASN A 1 80 ? -4.443 9.686 -18.928 1.00 66.56 80 ASN A C 1
ATOM 583 O O . ASN A 1 80 ? -3.930 9.685 -17.810 1.00 66.56 80 ASN A O 1
ATOM 587 N N . GLY A 1 81 ? -3.823 10.205 -19.994 1.00 69.44 81 GLY A N 1
ATOM 588 C CA . GLY A 1 81 ? -2.479 10.783 -19.963 1.00 69.44 81 GLY A CA 1
ATOM 589 C C . GLY A 1 81 ? -1.338 9.763 -20.044 1.00 69.44 81 GLY A C 1
ATOM 590 O O . GLY A 1 81 ? -0.183 10.157 -19.889 1.00 69.44 81 GLY A O 1
ATOM 591 N N . ILE A 1 82 ? -1.640 8.485 -20.294 1.00 74.62 82 ILE A N 1
ATOM 592 C CA . ILE A 1 82 ? -0.681 7.397 -20.515 1.00 74.62 82 ILE A CA 1
ATOM 593 C C . ILE A 1 82 ? -0.844 6.901 -21.964 1.00 74.62 82 ILE A C 1
ATOM 595 O O . ILE A 1 82 ? -1.955 6.587 -22.382 1.00 74.62 82 ILE A O 1
ATOM 599 N N . PRO A 1 83 ? 0.236 6.786 -22.757 1.00 82.75 83 PRO A N 1
ATOM 600 C CA . PRO A 1 83 ? 0.153 6.237 -24.104 1.00 82.75 83 PRO A CA 1
ATOM 601 C C . PRO A 1 83 ? -0.391 4.800 -24.137 1.00 82.75 83 PRO A C 1
ATOM 603 O O . PRO A 1 83 ? 0.096 3.934 -23.408 1.00 82.75 83 PRO A O 1
ATOM 606 N N . ASP A 1 84 ? -1.306 4.501 -25.067 1.00 82.44 84 ASP A N 1
ATOM 607 C CA . ASP A 1 84 ? -1.921 3.176 -25.275 1.00 82.44 84 ASP A CA 1
ATOM 608 C C . ASP A 1 84 ? -0.859 2.058 -25.421 1.00 82.44 84 ASP A C 1
ATOM 610 O O . ASP A 1 84 ? -1.049 0.915 -24.996 1.00 82.44 84 ASP A O 1
ATOM 614 N N . GLU A 1 85 ? 0.287 2.367 -26.040 1.00 78.44 85 GLU A N 1
ATOM 615 C CA . GLU A 1 85 ? 1.396 1.418 -26.228 1.00 78.44 85 GLU A CA 1
ATOM 616 C C . GLU A 1 85 ? 2.091 1.028 -24.915 1.00 78.44 85 GLU A C 1
ATOM 618 O O . GLU A 1 85 ? 2.662 -0.061 -24.808 1.00 78.44 85 GLU A O 1
ATOM 623 N N . CYS A 1 86 ? 1.974 1.878 -23.902 1.00 71.44 86 CYS A N 1
ATOM 624 C CA . CYS A 1 86 ? 2.547 1.698 -22.577 1.00 71.44 86 CYS A CA 1
ATOM 625 C C . CYS A 1 86 ? 1.554 1.064 -21.606 1.00 71.44 86 CYS A C 1
ATOM 627 O O . CYS A 1 86 ? 1.957 0.363 -20.677 1.00 71.44 86 CYS A O 1
ATOM 629 N N . GLU A 1 87 ? 0.259 1.146 -21.910 1.00 69.88 87 GLU A N 1
ATOM 630 C CA . GLU A 1 87 ? -0.770 0.349 -21.242 1.00 69.88 87 GLU A CA 1
ATOM 631 C C . GLU A 1 87 ? -0.633 -1.156 -21.537 1.00 69.88 87 GLU A C 1
ATOM 633 O O . GLU A 1 87 ? -0.926 -2.002 -20.687 1.00 69.88 87 GLU A O 1
ATOM 638 N N . MET A 1 88 ? -0.134 -1.533 -22.722 1.00 56.31 88 MET A N 1
ATOM 639 C CA . MET A 1 88 ? 0.066 -2.946 -23.078 1.00 56.31 88 MET A CA 1
ATOM 640 C C . MET A 1 88 ? 1.137 -3.650 -22.232 1.00 56.31 88 MET A C 1
ATOM 642 O O . MET A 1 88 ? 1.071 -4.873 -22.071 1.00 56.31 88 MET A O 1
ATOM 646 N N . LEU A 1 89 ? 2.104 -2.912 -21.673 1.00 50.59 89 LEU A N 1
ATOM 647 C CA . LEU A 1 89 ? 3.085 -3.473 -20.739 1.00 50.59 89 LEU A CA 1
ATOM 648 C C . LEU A 1 89 ? 2.434 -3.829 -19.395 1.00 50.59 89 LEU A C 1
ATOM 650 O O . LEU A 1 89 ? 2.791 -4.846 -18.802 1.00 50.59 89 LEU A O 1
ATOM 654 N N . ALA A 1 90 ? 1.434 -3.058 -18.961 1.00 44.53 90 ALA A N 1
ATOM 655 C CA . ALA A 1 90 ? 0.674 -3.327 -17.743 1.00 44.53 90 ALA A CA 1
ATOM 656 C C . ALA A 1 90 ? -0.244 -4.560 -17.879 1.00 44.53 90 ALA A C 1
ATOM 658 O O . ALA A 1 90 ? -0.384 -5.332 -16.935 1.00 44.53 90 ALA A O 1
ATOM 659 N N . ALA A 1 91 ? -0.812 -4.810 -19.064 1.00 40.44 91 ALA A N 1
ATOM 660 C CA . ALA A 1 91 ? -1.771 -5.900 -19.299 1.00 40.44 91 ALA A CA 1
ATOM 661 C C . ALA A 1 91 ? -1.168 -7.325 -19.349 1.00 40.44 91 ALA A C 1
ATOM 663 O O . ALA A 1 91 ? -1.910 -8.309 -19.312 1.00 40.44 91 ALA A O 1
ATOM 664 N N . LEU A 1 92 ? 0.160 -7.459 -19.469 1.00 39.53 92 LEU A N 1
ATOM 665 C CA . LEU A 1 92 ? 0.871 -8.750 -19.426 1.00 39.53 92 LEU A CA 1
ATOM 666 C C . LEU A 1 92 ? 1.434 -9.084 -18.038 1.00 39.53 92 LEU A C 1
ATOM 668 O O . LEU A 1 92 ? 1.942 -10.192 -17.834 1.00 39.53 92 LEU A O 1
ATOM 672 N N . LEU A 1 93 ? 1.353 -8.147 -17.095 1.00 40.09 93 LEU A N 1
ATOM 673 C CA . LEU A 1 93 ? 1.686 -8.393 -15.702 1.00 40.09 93 LEU A CA 1
ATOM 674 C C . LEU A 1 93 ? 0.518 -9.151 -15.041 1.00 40.09 93 LEU A C 1
ATOM 676 O O . LEU A 1 93 ? -0.631 -9.008 -15.468 1.00 40.09 93 LEU A O 1
ATOM 680 N N . PRO A 1 94 ? 0.770 -10.001 -14.024 1.00 47.19 94 PRO A N 1
ATOM 681 C CA . PRO A 1 94 ? -0.312 -10.467 -13.153 1.00 47.19 94 PRO A CA 1
ATOM 682 C C . PRO A 1 94 ? -1.139 -9.263 -12.675 1.00 47.19 94 PRO A C 1
ATOM 684 O O . PRO A 1 94 ? -0.589 -8.162 -12.625 1.00 47.19 94 PRO A O 1
ATOM 687 N N . ALA A 1 95 ? -2.425 -9.480 -12.339 1.00 54.72 95 ALA A N 1
ATOM 688 C CA . ALA A 1 95 ? -3.309 -8.439 -11.792 1.00 54.72 95 ALA A CA 1
ATOM 689 C C . ALA A 1 95 ? -2.496 -7.539 -10.867 1.00 54.72 95 ALA A C 1
ATOM 691 O O . ALA A 1 95 ? -1.782 -8.058 -9.996 1.00 54.72 95 ALA A O 1
ATOM 692 N N . ALA A 1 96 ? -2.480 -6.241 -11.169 1.00 62.28 96 ALA A N 1
ATOM 693 C CA . ALA A 1 96 ? -1.440 -5.380 -10.656 1.00 62.28 96 ALA A CA 1
ATOM 694 C C . ALA A 1 96 ? -1.454 -5.472 -9.128 1.00 62.28 96 ALA A C 1
ATOM 696 O O . ALA A 1 96 ? -2.522 -5.597 -8.527 1.00 62.28 96 ALA A O 1
ATOM 697 N N . PRO A 1 97 ? -0.298 -5.458 -8.452 1.00 73.38 97 PRO A N 1
ATOM 698 C CA . PRO A 1 97 ? -0.263 -5.668 -7.014 1.00 73.38 97 PRO A CA 1
ATOM 699 C C . PRO A 1 97 ? -1.173 -4.692 -6.252 1.00 73.38 97 PRO A C 1
ATOM 701 O O . PRO A 1 97 ? -1.628 -5.068 -5.180 1.00 73.38 97 PRO A O 1
ATOM 704 N N . HIS A 1 98 ? -1.503 -3.510 -6.791 1.00 76.25 98 HIS A N 1
ATOM 705 C CA . HIS A 1 98 ? -2.488 -2.585 -6.210 1.00 76.25 98 HIS A CA 1
ATOM 706 C C . HIS A 1 98 ? -3.947 -3.065 -6.284 1.00 76.25 98 HIS A C 1
ATOM 708 O O . HIS A 1 98 ? -4.725 -2.725 -5.396 1.00 76.25 98 HIS A O 1
ATOM 714 N N . ASP A 1 99 ? -4.310 -3.893 -7.268 1.00 78.50 99 ASP A N 1
ATOM 715 C CA . ASP A 1 99 ? -5.654 -4.474 -7.420 1.00 78.50 99 ASP A CA 1
ATOM 716 C C . ASP A 1 99 ? -5.968 -5.509 -6.340 1.00 78.50 99 ASP A C 1
ATOM 718 O O . ASP A 1 99 ? -7.125 -5.869 -6.122 1.00 78.50 99 ASP A O 1
ATOM 722 N N . THR A 1 100 ? -4.932 -6.029 -5.679 1.00 83.44 100 THR A N 1
ATOM 723 C CA . THR A 1 100 ? -5.098 -6.999 -4.604 1.00 83.44 100 THR A CA 1
ATOM 724 C C . THR A 1 100 ? -5.010 -6.289 -3.255 1.00 83.44 100 THR A C 1
ATOM 726 O O . THR A 1 100 ? -3.898 -5.949 -2.826 1.00 83.44 100 THR A O 1
ATOM 729 N N . PRO A 1 101 ? -6.143 -6.043 -2.572 1.00 85.88 101 PRO A N 1
ATOM 730 C CA . PRO A 1 101 ? -6.136 -5.361 -1.289 1.00 85.88 101 PRO A CA 1
ATOM 731 C C . PRO A 1 101 ? -5.444 -6.227 -0.236 1.00 85.88 101 PRO A C 1
ATOM 733 O O . PRO A 1 101 ? -5.621 -7.445 -0.200 1.00 85.88 101 PRO A O 1
ATOM 736 N N . LYS A 1 102 ? -4.655 -5.588 0.630 1.00 89.31 102 LYS A N 1
ATOM 737 C CA . LYS A 1 102 ? -4.121 -6.204 1.850 1.00 89.31 102 LYS A CA 1
ATOM 738 C C . LYS A 1 102 ? -4.653 -5.460 3.053 1.00 89.31 102 LYS A C 1
ATOM 740 O O . LYS A 1 102 ? -5.269 -4.405 2.945 1.00 89.31 102 LYS A O 1
ATOM 745 N N . ASN A 1 103 ? -4.418 -6.040 4.211 1.00 89.00 103 ASN A N 1
ATOM 746 C CA . ASN A 1 103 ? -4.979 -5.557 5.451 1.00 89.00 103 ASN A CA 1
ATOM 747 C C . ASN A 1 103 ? -4.331 -4.242 5.914 1.00 89.00 103 ASN A C 1
ATOM 749 O O . ASN A 1 103 ? -5.006 -3.230 6.065 1.00 89.00 103 ASN A O 1
ATOM 753 N N . ARG A 1 104 ? -3.002 -4.248 6.052 1.00 91.25 104 ARG A N 1
ATOM 754 C CA . ARG A 1 104 ? -2.206 -3.114 6.559 1.00 91.25 104 ARG A CA 1
ATOM 755 C C . ARG A 1 104 ? -1.049 -2.741 5.642 1.00 91.25 104 ARG A C 1
ATOM 757 O O . ARG A 1 104 ? -0.027 -2.213 6.067 1.00 91.25 104 ARG A O 1
ATOM 764 N N . TYR A 1 105 ? -1.214 -3.079 4.370 1.00 94.00 105 TYR A N 1
ATOM 765 C CA . TYR A 1 105 ? -0.262 -2.760 3.327 1.00 94.00 105 TYR A CA 1
ATOM 766 C C . TYR A 1 105 ? -1.006 -2.273 2.097 1.00 94.00 105 TYR A C 1
ATOM 768 O O . TYR A 1 105 ? -1.984 -2.883 1.660 1.00 94.00 105 TYR A O 1
ATOM 776 N N . VAL A 1 106 ? -0.477 -1.227 1.483 1.00 93.44 106 VAL A N 1
ATOM 777 C CA . VAL A 1 106 ? -0.766 -0.898 0.089 1.00 93.44 106 VAL A CA 1
ATOM 778 C C . VAL A 1 106 ? 0.415 -1.341 -0.757 1.00 93.44 106 VAL A C 1
ATOM 780 O O . VAL A 1 106 ? 1.516 -1.591 -0.260 1.00 93.44 106 VAL A O 1
ATOM 783 N N . SER A 1 107 ? 0.194 -1.582 -2.040 1.00 91.56 107 SER A N 1
ATOM 784 C CA . SER A 1 107 ? 1.296 -1.955 -2.924 1.00 91.56 107 SER A CA 1
ATOM 785 C C . SER A 1 107 ? 1.030 -1.435 -4.304 1.00 91.56 107 SER A C 1
ATOM 787 O O . SER A 1 107 ? -0.115 -1.440 -4.729 1.00 91.56 107 SER A O 1
ATOM 789 N N . PHE A 1 108 ? 2.071 -1.030 -5.001 1.00 88.56 108 PHE A N 1
ATOM 790 C CA . PHE A 1 108 ? 1.955 -0.501 -6.345 1.00 88.56 108 PHE A CA 1
ATOM 791 C C . PHE A 1 108 ? 3.220 -0.827 -7.128 1.00 88.56 108 PHE A C 1
ATOM 793 O O . PHE A 1 108 ? 4.251 -1.201 -6.564 1.00 88.56 108 PHE A O 1
ATOM 800 N N . VAL A 1 109 ? 3.104 -0.746 -8.448 1.00 83.94 109 VAL A N 1
ATOM 801 C CA . VAL A 1 109 ? 4.251 -0.876 -9.341 1.00 83.94 109 VAL A CA 1
ATOM 802 C C . VAL A 1 109 ? 4.742 0.544 -9.599 1.00 83.94 109 VAL A C 1
ATOM 804 O O . VAL A 1 109 ? 3.949 1.350 -10.087 1.00 83.94 109 VAL A O 1
ATOM 807 N N . PRO A 1 110 ? 5.985 0.879 -9.227 1.00 80.50 110 PRO A N 1
ATOM 808 C CA . PRO A 1 110 ? 6.565 2.175 -9.551 1.00 80.50 110 PRO A CA 1
ATOM 809 C C . PRO A 1 110 ? 6.776 2.289 -11.066 1.00 80.50 110 PRO A C 1
ATOM 811 O O . PRO A 1 110 ? 6.861 1.272 -11.769 1.00 80.50 110 PRO A O 1
ATOM 814 N N . ASN A 1 111 ? 6.906 3.512 -11.579 1.00 67.75 111 ASN A N 1
ATOM 815 C CA . ASN A 1 111 ? 7.338 3.701 -12.956 1.00 67.75 111 ASN A CA 1
ATOM 816 C C . ASN A 1 111 ? 8.839 3.406 -12.985 1.00 67.75 111 ASN A C 1
ATOM 818 O O . ASN A 1 111 ? 9.661 4.303 -12.863 1.00 67.75 111 ASN A O 1
ATOM 822 N N . ASN A 1 112 ? 9.202 2.129 -13.148 1.00 58.69 112 ASN A N 1
ATOM 823 C CA . ASN A 1 112 ? 10.578 1.620 -13.266 1.00 58.69 112 ASN A CA 1
ATOM 824 C C . ASN A 1 112 ? 11.308 2.118 -14.539 1.00 58.69 112 ASN A C 1
ATOM 826 O O . ASN A 1 112 ? 11.959 1.353 -15.252 1.00 58.69 112 ASN A O 1
ATOM 830 N N . GLY A 1 113 ? 11.161 3.398 -14.866 1.00 57.75 113 GLY A N 1
ATOM 831 C CA . GLY A 1 113 ? 11.883 4.115 -15.896 1.00 57.75 113 GLY A CA 1
ATOM 832 C C . GLY A 1 113 ? 13.168 4.738 -15.356 1.00 57.75 113 GLY A C 1
ATOM 833 O O . GLY A 1 113 ? 13.578 4.539 -14.217 1.00 57.75 113 GLY A O 1
ATOM 834 N N . ASN A 1 114 ? 13.820 5.540 -16.195 1.00 59.25 114 ASN A N 1
ATOM 835 C CA . ASN A 1 114 ? 15.080 6.203 -15.851 1.00 59.25 114 ASN A CA 1
ATOM 836 C C . ASN A 1 114 ? 14.908 7.424 -14.926 1.00 59.25 114 ASN A C 1
ATOM 838 O O . ASN A 1 114 ? 15.893 8.120 -14.664 1.00 59.25 114 ASN A O 1
ATOM 842 N N . LEU A 1 115 ? 13.692 7.729 -14.470 1.00 66.69 115 LEU A N 1
ATOM 843 C CA . LEU A 1 115 ? 13.389 8.935 -13.702 1.00 66.69 115 LEU A CA 1
ATOM 844 C C . LEU A 1 115 ? 13.709 8.783 -12.226 1.00 66.69 115 LEU A C 1
ATOM 846 O O . LEU A 1 115 ? 13.677 7.692 -11.670 1.00 66.69 115 LEU A O 1
ATOM 850 N N . ARG A 1 116 ? 14.038 9.910 -11.594 1.00 79.69 116 ARG A N 1
ATOM 851 C CA . ARG A 1 116 ? 14.254 9.973 -10.154 1.00 79.69 116 ARG A CA 1
ATOM 852 C C . ARG A 1 116 ? 12.941 10.363 -9.486 1.00 79.69 116 ARG A C 1
ATOM 854 O O . ARG A 1 116 ? 12.654 11.540 -9.313 1.00 79.69 116 ARG A O 1
ATOM 861 N N . GLU A 1 117 ? 12.154 9.372 -9.115 1.00 84.69 117 GLU A N 1
ATOM 862 C CA . GLU A 1 117 ? 10.800 9.574 -8.612 1.00 84.69 117 GLU A CA 1
ATOM 863 C C . GLU A 1 117 ? 10.702 9.365 -7.097 1.00 84.69 117 GLU A C 1
ATOM 865 O O . GLU A 1 117 ? 11.484 8.623 -6.494 1.00 84.69 117 GLU A O 1
ATOM 870 N N . ALA A 1 118 ? 9.732 10.042 -6.494 1.00 89.81 118 ALA A N 1
ATOM 871 C CA . ALA A 1 118 ? 9.256 9.841 -5.136 1.00 89.81 118 ALA A CA 1
ATOM 872 C C . ALA A 1 118 ? 7.736 9.658 -5.171 1.00 89.81 118 ALA A C 1
ATOM 874 O O . ALA A 1 118 ? 7.062 10.146 -6.081 1.00 89.81 118 ALA A O 1
ATOM 875 N N . PHE A 1 119 ? 7.191 9.003 -4.153 1.00 91.81 119 PHE A N 1
ATOM 876 C CA . PHE A 1 119 ? 5.752 8.793 -4.034 1.00 91.81 119 PHE A CA 1
ATOM 877 C C . PHE A 1 119 ? 5.232 9.477 -2.774 1.00 91.81 119 PHE A C 1
ATOM 879 O O . PHE A 1 119 ? 5.799 9.295 -1.698 1.00 91.81 119 PHE A O 1
ATOM 886 N N . ALA A 1 120 ? 4.168 10.263 -2.897 1.00 92.25 120 ALA A N 1
ATOM 887 C CA . ALA A 1 120 ? 3.383 10.737 -1.764 1.00 92.25 120 ALA A CA 1
ATOM 888 C C . ALA A 1 120 ? 2.142 9.862 -1.615 1.00 92.25 120 ALA A C 1
ATOM 890 O O . ALA A 1 120 ? 1.569 9.414 -2.609 1.00 92.25 120 ALA A O 1
ATOM 891 N N . VAL A 1 121 ? 1.720 9.633 -0.376 1.00 94.12 121 VAL A N 1
ATOM 892 C CA . VAL A 1 121 ? 0.516 8.859 -0.075 1.00 94.12 121 VAL A CA 1
ATOM 893 C C . VAL A 1 121 ? -0.416 9.684 0.793 1.00 94.12 121 VAL A C 1
ATOM 895 O O . VAL A 1 121 ? -0.020 10.268 1.805 1.00 94.12 121 VAL A O 1
ATOM 898 N N . GLU A 1 122 ? -1.676 9.720 0.386 1.00 92.94 122 GLU A N 1
ATOM 899 C CA . GLU A 1 122 ? -2.750 10.420 1.075 1.00 92.94 122 GLU A CA 1
ATOM 900 C C . GLU A 1 122 ? -3.849 9.434 1.463 1.00 92.94 122 GLU A C 1
ATOM 902 O O . GLU A 1 122 ? -4.278 8.620 0.646 1.00 92.94 122 GLU A O 1
ATOM 907 N N . LEU A 1 123 ? -4.310 9.497 2.714 1.00 93.94 123 LEU A N 1
ATOM 908 C CA . LEU A 1 123 ? -5.470 8.744 3.179 1.00 93.94 123 LEU A CA 1
ATOM 909 C C . LEU A 1 123 ? -6.733 9.514 2.790 1.00 93.94 123 LEU A C 1
ATOM 911 O O . LEU A 1 123 ? -7.024 10.553 3.376 1.00 93.94 123 LEU A O 1
ATOM 915 N N . THR A 1 124 ? -7.511 8.998 1.842 1.00 93.62 124 THR A N 1
ATOM 916 C CA . THR A 1 124 ? -8.689 9.701 1.303 1.00 93.62 124 THR A CA 1
ATOM 917 C C . THR A 1 124 ? -10.004 9.247 1.921 1.00 93.62 124 THR A C 1
ATOM 919 O O . THR A 1 124 ? -10.966 10.015 1.988 1.00 93.62 124 THR A O 1
ATOM 922 N N . ALA A 1 125 ? -10.061 8.014 2.423 1.00 91.00 125 ALA A N 1
ATOM 923 C CA . ALA A 1 125 ? -11.204 7.504 3.169 1.00 91.00 125 ALA A CA 1
ATOM 924 C C . ALA A 1 125 ? -10.779 6.405 4.144 1.00 91.00 125 ALA A C 1
ATOM 926 O O . ALA A 1 125 ? -9.983 5.542 3.794 1.00 91.00 125 ALA A O 1
ATOM 927 N N . SER A 1 126 ? -11.364 6.381 5.342 1.00 89.56 126 SER A N 1
ATOM 928 C CA . SER A 1 126 ? -11.236 5.263 6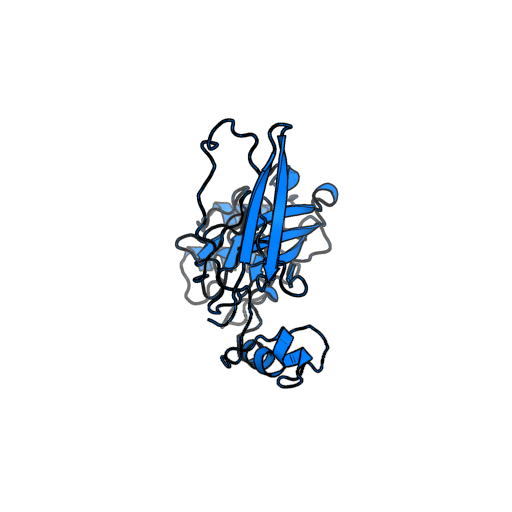.283 1.00 89.56 126 SER A CA 1
ATOM 929 C C . SER A 1 126 ? -12.564 5.012 6.984 1.00 89.56 126 SER A C 1
ATOM 931 O O . SER A 1 126 ? -13.203 5.946 7.475 1.00 89.56 126 SER A O 1
ATOM 933 N N . ALA A 1 127 ? -12.974 3.747 7.057 1.00 84.81 127 ALA A N 1
ATOM 934 C CA . ALA A 1 127 ? -14.145 3.350 7.831 1.00 84.81 127 ALA A CA 1
ATOM 935 C C . ALA A 1 127 ? -13.895 3.429 9.347 1.00 84.81 127 ALA A C 1
ATOM 937 O O . ALA A 1 127 ? -14.836 3.657 10.106 1.00 84.81 127 ALA A O 1
ATOM 938 N N . PHE A 1 128 ? -12.648 3.230 9.790 1.00 84.19 128 PHE A N 1
ATOM 939 C CA . PHE A 1 128 ? -12.293 3.204 11.215 1.00 84.19 128 PHE A CA 1
ATOM 940 C C . PHE A 1 128 ? -11.909 4.593 11.718 1.00 84.19 128 PHE A C 1
ATOM 942 O O . PHE A 1 128 ? -12.227 4.949 12.851 1.00 84.19 128 PHE A O 1
ATOM 949 N N . PHE A 1 129 ? -11.273 5.391 10.858 1.00 88.56 129 PHE A N 1
ATOM 950 C CA . PHE A 1 129 ? -10.695 6.683 11.217 1.00 88.56 129 PHE A CA 1
ATOM 951 C C . PHE A 1 129 ? -11.097 7.782 10.222 1.00 88.56 129 PHE A C 1
ATOM 953 O O . PHE A 1 129 ? -10.240 8.366 9.557 1.00 88.56 129 PHE A O 1
ATOM 960 N N . PRO A 1 130 ? -12.399 8.102 10.093 1.00 88.38 130 PRO A N 1
ATOM 961 C CA . PRO A 1 130 ? -12.867 9.108 9.137 1.00 88.38 130 PRO A CA 1
ATOM 962 C C . PRO A 1 130 ? -12.321 10.516 9.424 1.00 88.38 130 PRO A C 1
ATOM 964 O O . PRO A 1 130 ? -12.287 11.353 8.529 1.00 88.38 130 PRO A O 1
ATOM 967 N N . GLU A 1 131 ? -11.892 10.783 10.661 1.00 89.94 131 GLU A N 1
ATOM 968 C CA . GLU A 1 131 ? -11.284 12.058 11.063 1.00 89.94 131 GLU A CA 1
ATOM 969 C C . GLU A 1 131 ? -9.794 12.163 10.698 1.00 89.94 131 GLU A C 1
ATOM 971 O O . GLU A 1 131 ? -9.230 13.249 10.783 1.00 89.94 131 GLU A O 1
ATOM 976 N N . SER A 1 132 ? -9.160 11.063 10.279 1.00 89.31 132 SER A N 1
ATOM 977 C CA . SER A 1 132 ? -7.738 11.017 9.911 1.00 89.31 132 SER A CA 1
ATOM 978 C C . SER A 1 132 ? -7.486 11.200 8.411 1.00 89.31 132 SER A C 1
ATOM 980 O O . SER A 1 132 ? -6.351 11.051 7.973 1.00 89.31 132 SER A O 1
ATOM 982 N N . VAL A 1 133 ? -8.521 11.508 7.619 1.00 90.38 133 VAL A N 1
ATOM 983 C CA . VAL A 1 133 ? -8.385 11.792 6.181 1.00 90.38 133 VAL A CA 1
ATOM 984 C C . VAL A 1 133 ? -7.460 12.992 5.963 1.00 90.38 133 VAL A C 1
ATOM 986 O O . VAL A 1 133 ? -7.642 14.047 6.576 1.00 90.38 133 VAL A O 1
ATOM 989 N N . GLY A 1 134 ? -6.491 12.825 5.067 1.00 85.75 134 GLY A N 1
ATOM 990 C CA . GLY A 1 134 ? -5.473 13.812 4.737 1.00 85.75 134 GLY A CA 1
ATOM 991 C C . GLY A 1 134 ? -4.122 13.178 4.413 1.00 85.75 134 GLY A C 1
ATOM 992 O O . GLY A 1 134 ? -3.973 11.955 4.326 1.00 85.75 134 GLY A O 1
ATOM 993 N N . VAL A 1 135 ? -3.130 14.044 4.209 1.00 73.88 135 VAL A N 1
ATOM 994 C CA . VAL A 1 135 ? -1.776 13.654 3.798 1.00 73.88 135 VAL A CA 1
ATOM 995 C C . VAL A 1 135 ? -1.119 12.808 4.886 1.00 73.88 135 VAL A C 1
ATOM 997 O O . VAL A 1 135 ? -0.962 13.280 6.011 1.00 73.88 135 VAL A O 1
ATOM 1000 N N . LEU A 1 136 ? -0.707 11.586 4.536 1.00 78.31 136 LEU A N 1
ATOM 1001 C CA . LEU A 1 136 ? 0.091 10.740 5.425 1.00 78.31 136 LEU A CA 1
ATOM 1002 C C . LEU A 1 136 ? 1.574 11.098 5.343 1.00 78.31 136 LEU A C 1
ATOM 1004 O O . LEU A 1 136 ? 2.233 11.186 6.369 1.00 78.31 136 LEU A O 1
ATOM 1008 N N . GLY A 1 137 ? 2.094 11.319 4.132 1.00 90.25 137 GLY A N 1
ATOM 1009 C CA . GLY A 1 137 ? 3.494 11.681 3.922 1.00 90.25 137 GLY A CA 1
ATOM 1010 C C . GLY A 1 137 ? 4.073 11.076 2.649 1.00 90.25 137 GLY A C 1
ATOM 1011 O O . GLY A 1 137 ? 3.371 10.896 1.651 1.00 90.25 137 GLY A O 1
ATOM 1012 N N . TRP A 1 138 ? 5.366 10.770 2.689 1.00 93.44 138 TRP A N 1
ATOM 1013 C CA . TRP A 1 138 ? 6.130 10.245 1.562 1.00 93.44 138 TRP A CA 1
ATOM 1014 C C . TRP A 1 138 ? 6.490 8.779 1.763 1.00 93.44 138 TRP A C 1
ATOM 1016 O O . TRP A 1 138 ? 6.735 8.340 2.880 1.00 93.44 138 TRP A O 1
ATOM 1026 N N . VAL A 1 139 ? 6.563 8.021 0.676 1.00 94.56 139 VAL A N 1
ATOM 1027 C CA . VAL A 1 139 ? 7.100 6.658 0.684 1.00 94.56 139 VAL A CA 1
ATOM 1028 C C . VAL A 1 139 ? 8.613 6.743 0.838 1.00 94.56 139 VAL A C 1
ATOM 1030 O O . VAL A 1 139 ? 9.280 7.376 0.022 1.00 94.56 139 VAL A O 1
ATOM 1033 N N . GLY A 1 140 ? 9.138 6.135 1.898 1.00 94.00 140 GLY A N 1
ATOM 1034 C CA . GLY A 1 140 ? 10.565 6.079 2.197 1.00 94.00 140 GLY A CA 1
ATOM 1035 C C . GLY A 1 140 ? 11.320 5.012 1.406 1.00 94.00 140 GLY A C 1
ATOM 1036 O O . GLY A 1 140 ? 10.766 4.342 0.535 1.00 94.00 140 GLY A O 1
ATOM 1037 N N . ASP A 1 141 ? 12.600 4.853 1.744 1.00 93.31 141 ASP A N 1
ATOM 1038 C CA . ASP A 1 141 ? 13.455 3.801 1.189 1.00 93.31 141 ASP A CA 1
ATOM 1039 C C . ASP A 1 141 ? 12.933 2.417 1.606 1.00 93.31 141 ASP A C 1
ATOM 1041 O O . ASP A 1 141 ? 12.787 2.183 2.813 1.00 93.31 141 ASP A O 1
ATOM 1045 N N . PRO A 1 142 ? 12.617 1.519 0.655 1.00 92.31 142 PRO A N 1
ATOM 1046 C CA . PRO A 1 142 ? 12.259 0.150 0.982 1.00 92.31 142 PRO A CA 1
ATOM 1047 C C . PRO A 1 142 ? 13.419 -0.570 1.668 1.00 92.31 142 PRO A C 1
ATOM 1049 O O . PRO A 1 142 ? 14.585 -0.398 1.309 1.00 92.31 142 PRO A O 1
ATOM 1052 N N . ASP A 1 143 ? 13.099 -1.396 2.651 1.00 90.31 143 ASP A N 1
ATOM 1053 C CA . ASP A 1 143 ? 14.085 -2.222 3.331 1.00 90.31 143 ASP A CA 1
ATOM 1054 C C . ASP A 1 143 ? 14.457 -3.490 2.540 1.00 90.31 143 ASP A C 1
ATOM 1056 O O . ASP A 1 143 ? 14.164 -3.644 1.354 1.00 90.31 143 ASP A O 1
ATOM 1060 N N . GLU A 1 144 ? 15.141 -4.425 3.204 1.00 88.62 144 GLU A N 1
ATOM 1061 C CA . GLU A 1 144 ? 15.586 -5.682 2.595 1.00 88.62 144 GLU A CA 1
ATOM 1062 C C . GLU A 1 144 ? 14.447 -6.617 2.154 1.00 88.62 144 GLU A C 1
ATOM 1064 O O . GLU A 1 144 ? 14.708 -7.573 1.418 1.00 88.62 144 GLU A O 1
ATOM 1069 N N . ASN A 1 145 ? 13.208 -6.350 2.575 1.00 85.38 145 ASN A N 1
ATOM 1070 C CA . ASN A 1 145 ? 12.012 -7.090 2.185 1.00 85.38 145 ASN A CA 1
ATOM 1071 C C . ASN A 1 145 ? 11.152 -6.327 1.162 1.00 85.38 145 ASN A C 1
ATOM 1073 O O . ASN A 1 145 ? 10.001 -6.711 0.932 1.00 85.38 145 ASN A O 1
ATOM 1077 N N . ASP A 1 146 ? 11.697 -5.269 0.551 1.00 87.62 146 ASP A N 1
ATOM 1078 C CA . ASP A 1 146 ? 11.003 -4.366 -0.373 1.00 87.62 146 ASP A CA 1
ATOM 1079 C C . ASP A 1 146 ? 9.783 -3.668 0.275 1.00 87.62 146 ASP A C 1
ATOM 1081 O O . ASP A 1 146 ? 8.805 -3.317 -0.403 1.00 87.62 146 ASP A O 1
ATOM 1085 N N . VAL A 1 147 ? 9.831 -3.454 1.598 1.00 92.69 147 VAL A N 1
ATOM 1086 C CA . VAL A 1 147 ? 8.804 -2.733 2.361 1.00 92.69 147 VAL A CA 1
ATOM 1087 C C . VAL A 1 147 ? 9.290 -1.330 2.697 1.00 92.69 147 VAL A C 1
ATOM 1089 O O . VAL A 1 147 ? 10.297 -1.133 3.367 1.00 92.69 147 VAL A O 1
ATOM 1092 N N . ALA A 1 148 ? 8.541 -0.332 2.247 1.00 95.06 148 ALA A N 1
ATOM 1093 C CA . ALA A 1 148 ? 8.731 1.063 2.600 1.00 95.06 148 ALA A CA 1
ATOM 1094 C C . ALA A 1 148 ? 7.849 1.467 3.789 1.00 95.06 148 ALA A C 1
ATOM 1096 O O . ALA A 1 148 ? 6.796 0.873 4.052 1.00 95.06 148 ALA A O 1
ATOM 1097 N N . ARG A 1 149 ? 8.272 2.540 4.462 1.00 94.06 149 ARG A N 1
ATOM 1098 C CA . ARG A 1 149 ? 7.548 3.231 5.540 1.00 94.06 149 ARG A CA 1
ATOM 1099 C C . ARG A 1 149 ? 7.164 4.642 5.110 1.00 94.06 149 ARG A C 1
ATOM 1101 O O . ARG A 1 149 ? 7.715 5.159 4.136 1.00 94.06 149 ARG A O 1
ATOM 1108 N N . VAL A 1 150 ? 6.219 5.252 5.815 1.00 93.25 150 VAL A N 1
ATOM 1109 C CA . VAL A 1 150 ? 5.862 6.656 5.614 1.00 93.25 150 VAL A CA 1
ATOM 1110 C C . VAL A 1 150 ? 6.926 7.523 6.290 1.00 93.25 150 VAL A C 1
ATOM 1112 O O . VAL A 1 150 ? 7.357 7.256 7.407 1.00 93.25 150 VAL A O 1
ATOM 1115 N N . VAL A 1 151 ? 7.395 8.550 5.589 1.00 92.00 151 VAL A N 1
ATOM 1116 C CA . VAL A 1 151 ? 8.409 9.493 6.070 1.00 92.00 151 VAL A CA 1
ATOM 1117 C C . VAL A 1 151 ? 7.994 10.935 5.772 1.00 92.00 151 VAL A C 1
ATOM 1119 O O . VAL A 1 151 ? 7.234 11.208 4.842 1.00 92.00 151 VAL A O 1
ATOM 1122 N N . GLU A 1 152 ? 8.523 11.885 6.544 1.00 88.19 152 GLU A N 1
ATOM 1123 C CA . GLU A 1 152 ? 8.187 13.311 6.404 1.00 88.19 152 GLU A CA 1
ATOM 1124 C C . GLU A 1 152 ? 8.752 13.957 5.127 1.00 88.19 152 GLU A C 1
ATOM 1126 O O . GLU A 1 152 ? 8.202 14.940 4.627 1.00 88.19 152 GLU A O 1
ATOM 1131 N N . MET A 1 153 ? 9.858 13.424 4.597 1.00 87.75 153 MET A N 1
ATOM 1132 C CA . MET A 1 153 ? 10.601 14.008 3.477 1.00 87.75 153 MET A CA 1
ATOM 1133 C C . MET A 1 153 ? 10.579 13.084 2.254 1.00 87.75 153 MET A C 1
ATOM 1135 O O . MET A 1 153 ? 10.733 11.874 2.413 1.00 87.75 153 MET A O 1
ATOM 1139 N N . PRO A 1 154 ? 10.459 13.622 1.027 1.00 89.50 154 PRO A N 1
ATOM 1140 C CA . PRO A 1 154 ? 10.393 12.809 -0.182 1.00 89.50 154 PRO A CA 1
ATOM 1141 C C . PRO A 1 154 ? 11.678 12.002 -0.400 1.00 89.50 154 PRO A C 1
ATOM 1143 O O . PRO A 1 154 ? 12.779 12.560 -0.443 1.00 89.50 154 PRO A O 1
ATOM 1146 N N . TYR A 1 155 ? 11.532 10.691 -0.602 1.00 89.00 155 TYR A N 1
ATOM 1147 C CA . TYR A 1 155 ? 12.629 9.814 -0.999 1.00 89.00 155 TYR A CA 1
ATOM 1148 C C . TYR A 1 155 ? 12.669 9.661 -2.521 1.00 89.00 155 TYR A C 1
ATOM 1150 O O . TYR A 1 155 ? 11.867 8.953 -3.121 1.00 89.00 155 TYR A O 1
ATOM 1158 N N . PHE A 1 156 ? 13.615 10.359 -3.148 1.00 86.38 156 PHE A N 1
ATOM 1159 C CA . PHE A 1 156 ? 13.791 10.365 -4.599 1.00 86.38 156 PHE A CA 1
ATOM 1160 C C . PHE A 1 156 ? 14.843 9.345 -5.045 1.00 86.38 156 PHE A C 1
ATOM 1162 O O . PHE A 1 156 ? 16.043 9.563 -4.822 1.00 86.38 156 PHE A O 1
ATOM 1169 N N . THR A 1 157 ? 14.428 8.303 -5.767 1.00 84.12 157 THR A N 1
ATOM 1170 C CA . THR A 1 157 ? 15.322 7.267 -6.313 1.00 84.12 157 THR A CA 1
ATOM 1171 C C . THR A 1 157 ? 14.978 6.908 -7.761 1.00 84.12 157 THR A C 1
ATOM 1173 O O . THR A 1 157 ? 13.871 7.142 -8.229 1.00 84.12 157 THR A O 1
ATOM 1176 N N . ARG A 1 158 ? 15.964 6.368 -8.489 1.00 82.50 158 ARG A N 1
ATOM 1177 C CA . ARG A 1 158 ? 15.810 5.830 -9.859 1.00 82.50 158 ARG A CA 1
ATOM 1178 C C . ARG A 1 158 ? 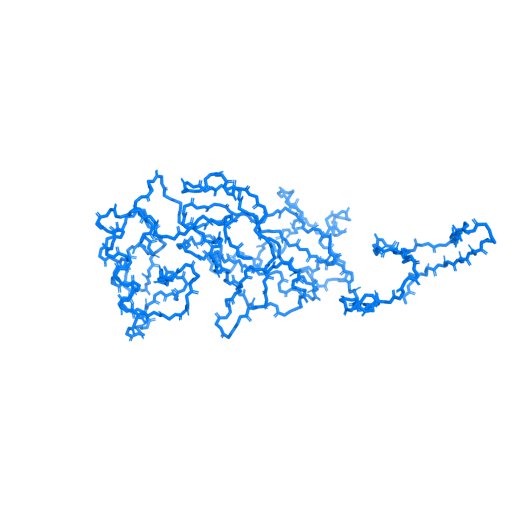15.675 4.306 -9.888 1.00 82.50 158 ARG A C 1
ATOM 1180 O O . ARG A 1 158 ? 15.701 3.700 -10.950 1.00 82.50 158 ARG A O 1
ATOM 1187 N N . SER A 1 159 ? 15.685 3.678 -8.716 1.00 83.50 159 SER A N 1
ATOM 1188 C CA . SER A 1 159 ? 15.844 2.233 -8.574 1.00 83.50 159 SER A CA 1
ATOM 1189 C C . SER A 1 159 ? 14.886 1.699 -7.521 1.00 83.50 159 SER A C 1
ATOM 1191 O O . SER A 1 159 ? 15.312 1.058 -6.561 1.00 83.50 159 SER A O 1
ATOM 1193 N N . TRP A 1 160 ? 13.599 1.987 -7.691 1.00 85.62 160 TRP A N 1
ATOM 1194 C CA . TRP A 1 160 ? 12.572 1.324 -6.903 1.00 85.62 160 TRP A CA 1
ATOM 1195 C C . TRP A 1 160 ? 12.553 -0.190 -7.199 1.00 85.62 160 TRP A C 1
ATOM 1197 O O . TRP A 1 160 ? 12.962 -0.623 -8.282 1.00 85.62 160 TRP A O 1
ATOM 1207 N N . PRO A 1 161 ? 12.114 -1.023 -6.241 1.00 85.25 161 PRO A N 1
ATOM 1208 C CA . PRO A 1 161 ? 11.888 -2.438 -6.487 1.00 85.25 161 PRO A CA 1
ATOM 1209 C C . PRO A 1 161 ? 10.769 -2.647 -7.514 1.00 85.25 161 PRO A C 1
ATOM 1211 O O . PRO A 1 161 ? 9.973 -1.759 -7.813 1.00 85.25 161 PRO A O 1
ATOM 1214 N N . ALA A 1 162 ? 10.674 -3.867 -8.049 1.00 81.19 162 ALA A N 1
ATOM 1215 C CA . ALA A 1 162 ? 9.648 -4.212 -9.037 1.00 81.19 162 ALA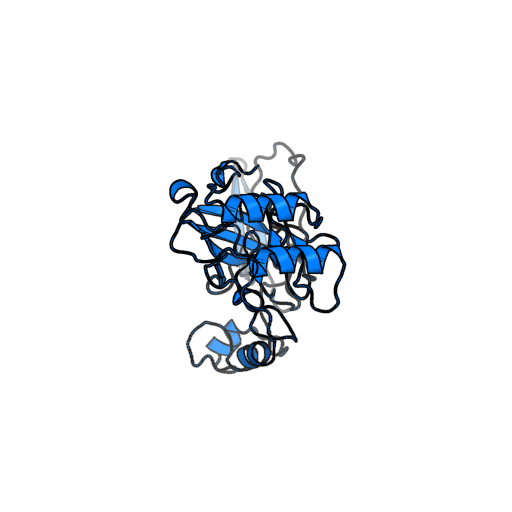 A CA 1
ATOM 1216 C C . ALA A 1 162 ? 8.216 -3.965 -8.524 1.00 81.19 162 ALA A C 1
ATOM 1218 O O . ALA A 1 162 ? 7.324 -3.633 -9.303 1.00 81.19 162 ALA A O 1
ATOM 1219 N N . VAL A 1 163 ? 8.009 -4.128 -7.217 1.00 86.00 163 VAL A N 1
ATOM 1220 C CA . VAL A 1 163 ? 6.780 -3.798 -6.498 1.00 86.00 163 VAL A CA 1
ATOM 1221 C C . VAL A 1 163 ? 7.190 -3.119 -5.204 1.00 86.00 163 VAL A C 1
ATOM 1223 O O . VAL A 1 163 ? 8.042 -3.640 -4.492 1.00 86.00 163 VAL A O 1
ATOM 1226 N N . VAL A 1 164 ? 6.568 -1.989 -4.891 1.00 89.62 164 VAL A N 1
ATOM 1227 C CA . VAL A 1 164 ? 6.729 -1.335 -3.592 1.00 89.62 164 VAL A CA 1
ATOM 1228 C C . VAL A 1 164 ? 5.584 -1.781 -2.699 1.00 89.62 164 VAL A C 1
ATOM 1230 O O . VAL A 1 164 ? 4.415 -1.668 -3.082 1.00 89.62 164 VAL A O 1
ATOM 1233 N N . HIS A 1 165 ? 5.905 -2.281 -1.510 1.00 93.81 165 HIS A N 1
ATOM 1234 C CA . HIS A 1 165 ? 4.936 -2.493 -0.443 1.00 93.81 165 HIS A CA 1
ATOM 1235 C C . HIS A 1 165 ? 5.081 -1.366 0.576 1.00 93.81 165 HIS A C 1
ATOM 1237 O O . HIS A 1 165 ? 6.171 -1.131 1.069 1.00 93.81 165 HIS A O 1
ATOM 1243 N N . LEU A 1 166 ? 3.998 -0.674 0.912 1.00 95.06 166 LEU A N 1
ATOM 1244 C CA . LEU A 1 166 ? 4.004 0.355 1.950 1.00 95.06 166 LEU A CA 1
ATOM 1245 C C . LEU A 1 166 ? 3.158 -0.138 3.116 1.00 95.06 166 LEU A C 1
ATOM 1247 O O . LEU A 1 166 ? 1.959 -0.373 2.947 1.00 95.06 166 LEU A O 1
ATOM 1251 N N . GLY A 1 167 ? 3.788 -0.300 4.274 1.00 94.06 167 GLY A N 1
ATOM 1252 C CA . GLY A 1 167 ? 3.120 -0.650 5.521 1.00 94.06 167 GLY A CA 1
ATOM 1253 C C . GLY A 1 167 ? 3.642 0.236 6.635 1.00 94.06 167 GLY A C 1
ATOM 1254 O O . GLY A 1 167 ? 4.840 0.301 6.866 1.00 94.06 167 GLY A O 1
ATOM 1255 N N . ASP A 1 168 ? 2.762 0.923 7.339 1.00 93.44 168 ASP A N 1
ATOM 1256 C CA . ASP A 1 168 ? 3.109 1.779 8.472 1.00 93.44 168 ASP A CA 1
ATOM 1257 C C . ASP A 1 168 ? 1.888 1.901 9.387 1.00 93.44 168 ASP A C 1
ATOM 1259 O O . ASP A 1 168 ? 0.818 1.401 9.038 1.00 93.44 168 ASP A O 1
ATOM 1263 N N . CYS A 1 169 ? 1.996 2.595 10.517 1.00 90.19 169 CYS A N 1
ATOM 1264 C CA . CYS A 1 169 ? 0.853 2.853 11.394 1.00 90.19 169 CYS A CA 1
ATOM 1265 C C . CYS A 1 169 ? -0.279 3.615 10.678 1.00 90.19 169 CYS A C 1
ATOM 1267 O O . CYS A 1 169 ? -1.448 3.463 11.029 1.00 90.19 169 CYS A O 1
ATOM 1269 N N . GLY A 1 170 ? 0.049 4.392 9.636 1.00 91.44 170 GLY A N 1
ATOM 1270 C CA . GLY A 1 170 ? -0.928 5.129 8.833 1.00 91.44 170 GLY A CA 1
ATOM 1271 C C . GLY A 1 170 ? -1.661 4.271 7.795 1.00 91.44 170 GLY A C 1
ATOM 1272 O O . GLY A 1 170 ? -2.674 4.698 7.229 1.00 91.44 170 GLY A O 1
ATOM 1273 N N . ILE A 1 171 ? -1.173 3.051 7.551 1.00 93.75 171 ILE A N 1
ATOM 1274 C CA . ILE A 1 171 ? -1.760 2.106 6.603 1.00 93.75 171 ILE A CA 1
ATOM 1275 C C . ILE A 1 171 ? -2.656 1.135 7.368 1.00 93.75 171 ILE A C 1
ATOM 1277 O O . ILE A 1 171 ? -2.226 0.118 7.908 1.00 93.75 171 ILE A O 1
ATOM 1281 N N . VAL A 1 172 ? -3.936 1.478 7.416 1.00 91.75 172 VAL A N 1
ATOM 1282 C CA . VAL A 1 172 ? -4.955 0.819 8.229 1.00 91.75 172 VAL A CA 1
ATOM 1283 C C . VAL A 1 172 ? -5.931 0.032 7.351 1.00 91.75 172 VAL A C 1
ATOM 1285 O O . VAL A 1 172 ? -6.105 0.363 6.176 1.00 91.75 172 VAL A O 1
ATOM 1288 N N . PRO A 1 173 ? -6.611 -0.988 7.897 1.00 90.88 173 PRO A N 1
ATOM 1289 C CA . PRO A 1 173 ? -7.654 -1.708 7.177 1.00 90.88 173 PRO A CA 1
ATOM 1290 C C . PRO A 1 173 ? -8.870 -0.823 6.864 1.00 90.88 173 PRO A C 1
ATOM 1292 O O . PRO A 1 173 ? -9.093 0.206 7.507 1.00 90.88 173 PRO A O 1
ATOM 1295 N N . ALA A 1 174 ? -9.687 -1.244 5.891 1.00 88.75 174 ALA A N 1
ATOM 1296 C CA . ALA A 1 174 ? -10.901 -0.537 5.471 1.00 88.75 174 ALA A CA 1
ATOM 1297 C C . ALA A 1 174 ? -10.659 0.934 5.106 1.00 88.75 174 ALA A C 1
ATOM 1299 O O . ALA A 1 174 ? -11.435 1.821 5.483 1.00 88.75 174 ALA A O 1
ATOM 1300 N N . ALA A 1 175 ? -9.581 1.180 4.359 1.00 90.38 175 ALA A N 1
ATOM 1301 C CA . ALA A 1 175 ? -9.174 2.502 3.922 1.00 90.38 175 ALA A CA 1
ATOM 1302 C C . ALA A 1 175 ? -8.843 2.563 2.426 1.00 90.38 175 ALA A C 1
ATOM 1304 O O . ALA A 1 175 ? -8.535 1.569 1.767 1.00 90.38 175 ALA A O 1
ATOM 1305 N N . THR A 1 176 ? -8.951 3.766 1.879 1.00 92.25 176 THR A N 1
ATOM 1306 C CA . THR A 1 176 ? -8.596 4.111 0.505 1.00 92.25 176 THR A CA 1
ATOM 1307 C C . THR A 1 176 ? -7.544 5.203 0.531 1.00 92.25 176 THR A C 1
ATOM 1309 O O . THR A 1 176 ? -7.623 6.136 1.331 1.00 92.25 176 THR A O 1
ATOM 1312 N N . TYR A 1 177 ? -6.573 5.057 -0.356 1.00 94.38 177 TYR A N 1
ATOM 1313 C CA . TYR A 1 177 ? -5.398 5.889 -0.469 1.00 94.38 177 TYR A CA 1
ATOM 1314 C C . TYR A 1 177 ? -5.237 6.375 -1.902 1.00 94.38 177 TYR A C 1
ATOM 1316 O O . TYR A 1 177 ? -5.537 5.652 -2.854 1.00 94.38 177 TYR A O 1
ATOM 1324 N N . GLU A 1 178 ? -4.721 7.584 -2.036 1.00 93.38 178 GLU A N 1
ATOM 1325 C CA . GLU A 1 178 ? -4.190 8.108 -3.286 1.00 93.38 178 GLU A CA 1
ATOM 1326 C C . GLU A 1 178 ? -2.669 8.075 -3.214 1.00 93.38 178 GLU A C 1
ATOM 1328 O O . GLU A 1 178 ? -2.069 8.591 -2.270 1.00 93.38 178 GLU A O 1
ATOM 1333 N N . VAL A 1 179 ? -2.046 7.437 -4.202 1.00 92.56 179 VAL A N 1
ATOM 1334 C CA . VAL A 1 179 ? -0.596 7.424 -4.372 1.00 92.56 179 VAL A CA 1
ATOM 1335 C C . VAL A 1 179 ? -0.257 8.356 -5.523 1.00 92.56 179 VAL A C 1
ATOM 1337 O O . VAL A 1 179 ? -0.580 8.093 -6.681 1.00 92.56 179 VAL A O 1
ATOM 1340 N N . TYR A 1 180 ? 0.406 9.451 -5.186 1.00 88.56 180 TYR A N 1
ATOM 1341 C CA . TYR A 1 180 ? 0.892 10.439 -6.130 1.00 88.56 180 TYR A CA 1
ATOM 1342 C C . TYR A 1 180 ? 2.345 10.140 -6.441 1.00 88.56 180 TYR A C 1
ATOM 1344 O O . TYR A 1 180 ? 3.168 10.041 -5.533 1.00 88.56 180 TYR A O 1
ATOM 1352 N N . VAL A 1 181 ? 2.684 10.050 -7.717 1.00 86.56 181 VAL A N 1
ATOM 1353 C CA . VAL A 1 181 ? 4.080 10.015 -8.144 1.00 86.56 181 VAL A CA 1
ATOM 1354 C C . VAL A 1 181 ? 4.555 11.438 -8.423 1.00 86.56 181 VAL A C 1
ATOM 1356 O O . VAL A 1 181 ? 3.830 12.266 -8.977 1.00 86.56 181 VAL A O 1
ATOM 1359 N N . THR A 1 182 ? 5.780 11.749 -8.021 1.00 81.06 182 THR A N 1
ATOM 1360 C CA . THR A 1 182 ? 6.424 13.022 -8.318 1.00 81.06 182 THR A CA 1
ATOM 1361 C C . THR A 1 182 ? 7.881 12.826 -8.691 1.00 81.06 182 THR A C 1
ATOM 1363 O O . THR A 1 182 ? 8.552 11.924 -8.203 1.00 81.06 182 THR A O 1
ATOM 1366 N N . CYS A 1 183 ? 8.405 13.730 -9.505 1.00 77.12 183 CYS A N 1
ATOM 1367 C CA . CYS A 1 183 ? 9.839 13.908 -9.686 1.00 77.12 183 CYS A CA 1
ATOM 1368 C C . CYS A 1 183 ? 10.155 15.363 -9.351 1.00 77.12 183 CYS A C 1
ATOM 1370 O O . CYS A 1 183 ? 9.544 16.280 -9.908 1.00 77.12 183 CYS A O 1
ATOM 1372 N N . ASP A 1 184 ? 11.072 15.570 -8.411 1.00 71.81 184 ASP A N 1
ATOM 1373 C CA . ASP A 1 184 ? 11.558 16.882 -7.982 1.00 71.81 184 ASP A CA 1
ATOM 1374 C C . ASP A 1 184 ? 10.445 17.920 -7.693 1.00 71.81 184 ASP A C 1
ATOM 1376 O O . ASP A 1 184 ? 10.587 19.115 -7.957 1.00 71.81 184 ASP A O 1
ATOM 1380 N N . GLY A 1 185 ? 9.320 17.461 -7.127 1.00 68.50 185 GLY A N 1
ATOM 1381 C CA . GLY A 1 185 ? 8.193 18.300 -6.698 1.00 68.50 185 GLY A CA 1
ATOM 1382 C C . GLY A 1 185 ? 7.116 18.553 -7.758 1.00 68.50 185 GLY A C 1
ATOM 1383 O O . GLY A 1 185 ? 6.152 19.267 -7.479 1.00 68.50 185 GLY A O 1
ATOM 1384 N N . ILE A 1 186 ? 7.242 17.977 -8.956 1.00 70.69 186 ILE A N 1
ATOM 1385 C CA . ILE A 1 186 ? 6.197 17.984 -9.989 1.00 70.69 186 ILE A CA 1
ATOM 1386 C C . ILE A 1 186 ? 5.399 16.686 -9.880 1.00 70.69 186 ILE A C 1
ATOM 1388 O O . ILE A 1 186 ? 5.986 15.612 -9.994 1.00 70.69 186 ILE A O 1
ATOM 1392 N N . VAL A 1 187 ? 4.089 16.771 -9.638 1.00 76.88 187 VAL A N 1
ATOM 1393 C CA . VAL A 1 187 ? 3.190 15.603 -9.622 1.00 76.88 187 VAL A CA 1
ATOM 1394 C C . VAL A 1 187 ? 2.979 15.105 -11.050 1.00 76.88 187 VAL A C 1
ATOM 1396 O O . VAL A 1 187 ? 2.736 15.910 -11.951 1.00 76.88 187 VAL A O 1
ATOM 1399 N N . LEU A 1 188 ? 3.084 13.793 -11.249 1.00 71.06 188 LEU A N 1
ATOM 1400 C CA . LEU A 1 188 ? 2.907 13.145 -12.542 1.00 71.06 188 LEU A CA 1
ATOM 1401 C C . LEU A 1 188 ? 1.540 12.478 -12.634 1.00 71.06 188 LEU A C 1
ATOM 1403 O O . LEU A 1 188 ? 1.225 11.604 -11.834 1.00 71.06 188 LEU A O 1
ATOM 1407 N N . GLY A 1 189 ? 0.775 12.860 -13.658 1.00 69.81 189 GLY A N 1
ATOM 1408 C CA . GLY A 1 189 ? -0.506 12.236 -13.978 1.00 69.81 189 GLY A CA 1
ATOM 1409 C C . GLY A 1 189 ? -1.556 12.340 -12.868 1.00 69.81 189 GLY A C 1
ATOM 1410 O O . GLY A 1 189 ? -1.459 13.162 -11.954 1.00 69.81 189 GLY A O 1
ATOM 1411 N N . GLU A 1 190 ? -2.582 11.503 -12.995 1.00 78.19 190 GLU A N 1
ATOM 1412 C CA . GLU A 1 190 ? -3.605 11.301 -11.968 1.00 78.19 190 GLU A CA 1
ATOM 1413 C C . GLU A 1 190 ? -3.089 10.351 -10.870 1.00 78.19 190 GLU A C 1
ATOM 1415 O O . GLU A 1 190 ? -2.287 9.456 -11.161 1.00 78.19 190 GLU A O 1
ATOM 1420 N N . PRO A 1 191 ? -3.542 10.502 -9.611 1.00 85.06 191 PRO A N 1
ATOM 1421 C CA . PRO A 1 191 ? -3.124 9.617 -8.532 1.00 85.06 191 PRO A CA 1
ATOM 1422 C C . PRO A 1 191 ? -3.599 8.179 -8.752 1.00 85.06 191 PRO A C 1
ATOM 1424 O O . PRO A 1 191 ? -4.719 7.919 -9.201 1.00 85.06 191 PRO A O 1
ATOM 1427 N N . LEU A 1 192 ? -2.765 7.224 -8.345 1.00 86.00 192 LEU A N 1
ATOM 1428 C CA . LEU A 1 192 ? -3.156 5.824 -8.278 1.00 86.00 192 LEU A CA 1
ATOM 1429 C C . LEU A 1 192 ? -4.023 5.599 -7.037 1.00 86.00 192 LEU A C 1
ATOM 1431 O O . LEU A 1 192 ? -3.559 5.732 -5.904 1.00 86.00 192 LEU A O 1
ATOM 1435 N N . MET A 1 193 ? -5.270 5.191 -7.255 1.00 88.50 193 MET A N 1
ATOM 1436 C CA . MET A 1 193 ? -6.153 4.760 -6.176 1.00 88.50 193 MET A CA 1
ATOM 1437 C C . MET A 1 193 ? -5.747 3.366 -5.697 1.00 88.50 193 MET A C 1
ATOM 1439 O O . MET A 1 193 ? -5.803 2.403 -6.461 1.00 88.50 193 MET A O 1
ATOM 1443 N N . VAL A 1 194 ? -5.395 3.235 -4.420 1.00 91.00 194 VAL A N 1
ATOM 1444 C CA . VAL A 1 194 ? -5.100 1.943 -3.787 1.00 91.00 194 VAL A CA 1
ATOM 1445 C C . VAL A 1 194 ? -5.955 1.794 -2.542 1.00 91.00 194 VAL A C 1
ATOM 1447 O O . VAL A 1 194 ? -6.189 2.752 -1.814 1.00 91.00 194 VAL A O 1
ATOM 1450 N N . SER A 1 195 ? -6.441 0.589 -2.272 1.00 88.75 195 SER A N 1
ATOM 1451 C CA . SER A 1 195 ? -7.235 0.323 -1.073 1.00 88.75 195 SER A CA 1
ATOM 1452 C C . SER A 1 195 ? -6.629 -0.807 -0.258 1.00 88.75 195 SER A C 1
ATOM 1454 O O . SER A 1 195 ? -6.075 -1.767 -0.799 1.00 88.75 195 SER A O 1
ATOM 1456 N N . THR A 1 196 ? -6.731 -0.677 1.060 1.00 90.62 196 THR A N 1
ATOM 1457 C CA . THR A 1 196 ? -6.658 -1.836 1.946 1.00 90.62 196 THR A CA 1
ATOM 1458 C C . THR A 1 196 ? -8.006 -2.550 1.931 1.00 90.62 196 THR A C 1
ATOM 1460 O O . THR A 1 196 ? -8.949 -2.078 1.295 1.00 90.62 196 THR A O 1
ATOM 1463 N N . ILE A 1 197 ? -8.108 -3.711 2.580 1.00 84.50 197 ILE A N 1
ATOM 1464 C CA . ILE A 1 197 ? -9.331 -4.531 2.594 1.00 84.50 197 ILE A CA 1
ATOM 1465 C C . ILE A 1 197 ? -10.591 -3.684 2.775 1.00 84.50 197 ILE A C 1
ATOM 1467 O O . ILE A 1 197 ? -10.817 -3.087 3.822 1.00 84.50 197 ILE A O 1
ATOM 1471 N N . VAL A 1 198 ? -11.409 -3.587 1.727 1.00 67.38 198 VAL A N 1
ATOM 1472 C CA . VAL A 1 198 ? -12.615 -2.762 1.757 1.00 67.38 198 VAL A CA 1
ATOM 1473 C C . VAL A 1 198 ? -13.733 -3.610 2.324 1.00 67.38 198 VAL A C 1
ATOM 1475 O O . VAL A 1 198 ? -14.384 -4.357 1.595 1.00 67.38 198 VAL A O 1
ATOM 1478 N N . GLU A 1 199 ? -13.982 -3.476 3.624 1.00 65.31 199 GLU A N 1
ATOM 1479 C CA . GLU A 1 199 ? -15.138 -4.113 4.237 1.00 65.31 199 GLU A CA 1
ATOM 1480 C C . GLU A 1 199 ? -16.104 -3.113 4.880 1.00 65.31 199 GLU A C 1
ATOM 1482 O O . GLU A 1 199 ? -15.685 -2.233 5.633 1.00 65.31 199 GLU A O 1
ATOM 1487 N N . PRO A 1 200 ? -17.427 -3.244 4.652 1.00 50.28 200 PRO A N 1
ATOM 1488 C CA . PRO A 1 200 ? -18.422 -2.342 5.230 1.00 50.28 200 PRO A CA 1
ATOM 1489 C C . PRO A 1 200 ? -18.654 -2.501 6.743 1.00 50.28 200 PRO A C 1
ATOM 1491 O O . PRO A 1 200 ? -19.523 -1.807 7.273 1.00 50.28 200 PRO A O 1
ATOM 1494 N N . THR A 1 201 ? -17.954 -3.403 7.451 1.00 62.53 201 THR A N 1
ATOM 1495 C CA . THR A 1 201 ? -18.148 -3.583 8.903 1.00 62.53 201 THR A CA 1
ATOM 1496 C C . THR A 1 201 ? -16.846 -3.477 9.703 1.00 62.53 201 THR A C 1
ATOM 1498 O O . THR A 1 201 ? -15.870 -4.127 9.344 1.00 62.53 201 THR A O 1
ATOM 1501 N N . PRO A 1 202 ? -16.831 -2.732 10.827 1.00 60.59 202 PRO A N 1
ATOM 1502 C CA . PRO A 1 202 ? -15.604 -2.373 11.544 1.00 60.59 202 PRO A CA 1
ATOM 1503 C C . PRO A 1 202 ? -14.886 -3.506 12.300 1.00 60.59 202 PRO A C 1
ATOM 1505 O O . PRO A 1 202 ? -13.846 -3.284 12.908 1.00 60.59 202 PRO A O 1
ATOM 1508 N N . PHE A 1 203 ? -15.417 -4.731 12.278 1.00 67.94 203 PHE A N 1
ATOM 1509 C CA . PHE A 1 203 ? -14.978 -5.823 13.162 1.00 67.94 203 PHE A CA 1
ATOM 1510 C C . PHE A 1 203 ? -14.106 -6.879 12.488 1.00 67.94 203 PHE A C 1
ATOM 1512 O O . PHE A 1 203 ? -13.826 -7.915 13.080 1.00 67.94 203 PHE A O 1
ATOM 1519 N N . LYS A 1 204 ? -13.734 -6.668 11.231 1.00 78.75 204 LYS A N 1
ATOM 1520 C CA . LYS A 1 204 ? -13.171 -7.729 10.394 1.00 78.75 204 LYS A CA 1
ATOM 1521 C C . LYS A 1 204 ? -11.842 -7.357 9.751 1.00 78.75 204 LYS A C 1
ATOM 1523 O O . LYS A 1 204 ? -11.404 -7.927 8.763 1.00 78.75 204 LYS A O 1
ATOM 1528 N N . TRP A 1 205 ? -11.120 -6.491 10.444 1.00 88.19 205 TRP A N 1
ATOM 1529 C CA . TRP A 1 205 ? -9.719 -6.176 10.200 1.00 88.19 205 TRP A CA 1
ATOM 1530 C C . TRP A 1 205 ? -8.768 -7.379 10.323 1.00 88.19 205 TRP A C 1
ATOM 1532 O O . TRP A 1 205 ? -7.570 -7.176 10.314 1.00 88.19 205 TRP A O 1
ATOM 1542 N N . GLY A 1 206 ? -9.246 -8.615 10.485 1.00 90.12 206 GLY A N 1
ATOM 1543 C CA . GLY A 1 206 ? -8.430 -9.832 10.440 1.00 90.12 206 GLY A CA 1
ATOM 1544 C C . GLY A 1 206 ? -8.512 -10.580 9.109 1.00 90.12 206 GLY A C 1
ATOM 1545 O O . GLY A 1 206 ? -7.927 -11.652 9.012 1.00 90.12 206 GLY A O 1
ATOM 1546 N N . ASP A 1 207 ? -9.245 -10.053 8.124 1.00 91.62 207 ASP A N 1
ATOM 1547 C CA . ASP A 1 207 ? -9.421 -10.656 6.800 1.00 91.62 207 ASP A CA 1
ATOM 1548 C C . ASP A 1 207 ? -8.149 -10.421 5.974 1.00 91.62 207 ASP A C 1
ATOM 1550 O O . ASP A 1 207 ? -7.850 -9.318 5.517 1.00 91.62 207 ASP A O 1
ATOM 1554 N N . CYS A 1 208 ? -7.315 -11.448 5.912 1.00 91.06 208 CYS A N 1
ATOM 1555 C CA . CYS A 1 208 ? -5.988 -11.429 5.312 1.00 91.06 208 CYS A CA 1
ATOM 1556 C C . CYS A 1 208 ? -5.992 -12.082 3.931 1.00 91.06 208 CYS A C 1
ATOM 1558 O O . CYS A 1 208 ? -5.181 -11.720 3.079 1.00 91.06 208 CYS A O 1
ATOM 1560 N N . VAL A 1 209 ? -6.871 -13.061 3.715 1.00 91.50 209 VAL A N 1
ATOM 1561 C CA . VAL A 1 209 ? -6.997 -13.859 2.491 1.00 91.50 209 VAL A CA 1
ATOM 1562 C C . VAL A 1 209 ? -8.448 -14.305 2.317 1.00 91.50 209 VAL A C 1
ATOM 1564 O O . VAL A 1 209 ? -9.194 -14.416 3.276 1.00 91.50 209 VAL A O 1
ATOM 1567 N N . GLY A 1 210 ? -8.829 -14.661 1.095 1.00 90.56 210 GLY A N 1
ATOM 1568 C CA . GLY A 1 210 ? -10.024 -15.473 0.878 1.00 90.56 210 GLY A CA 1
ATOM 1569 C C . GLY A 1 210 ? -9.691 -16.969 0.874 1.00 90.56 210 GLY A C 1
ATOM 1570 O O . GLY A 1 210 ? -8.789 -17.444 1.564 1.00 90.56 210 GLY A O 1
ATOM 1571 N N . GLY A 1 211 ? -10.391 -17.731 0.037 1.00 91.19 211 GLY A N 1
ATOM 1572 C CA . GLY A 1 211 ? -10.211 -19.179 -0.062 1.00 91.19 211 GLY A CA 1
ATOM 1573 C C . GLY A 1 211 ? -8.896 -19.627 -0.721 1.00 91.19 211 GLY A C 1
ATOM 1574 O O . GLY A 1 211 ? -8.302 -18.934 -1.551 1.00 91.19 211 GLY A O 1
ATOM 1575 N N . PHE A 1 212 ? -8.481 -20.855 -0.398 1.00 90.62 212 PHE A N 1
ATOM 1576 C CA . PHE A 1 212 ? -7.355 -21.546 -1.035 1.00 90.62 212 PHE A CA 1
ATOM 1577 C C . PHE A 1 212 ? -7.839 -22.547 -2.096 1.00 90.62 212 PHE A C 1
ATOM 1579 O O . PHE A 1 212 ? -8.572 -23.488 -1.785 1.00 90.62 212 PHE A O 1
ATOM 1586 N N . ASP A 1 213 ? -7.395 -22.398 -3.345 1.00 88.00 213 ASP A N 1
ATOM 1587 C CA . ASP A 1 213 ? -7.831 -23.246 -4.470 1.00 88.00 213 ASP A CA 1
ATOM 1588 C C . ASP A 1 213 ? -6.933 -24.476 -4.724 1.00 88.00 213 ASP A C 1
ATOM 1590 O O . ASP A 1 213 ? -7.177 -25.264 -5.642 1.00 88.00 213 ASP A O 1
ATOM 1594 N N . GLY A 1 214 ? -5.901 -24.670 -3.897 1.00 83.75 214 GLY A N 1
ATOM 1595 C CA . GLY A 1 214 ? -4.887 -25.713 -4.070 1.00 83.75 214 GLY A CA 1
ATOM 1596 C C . GLY A 1 214 ? -3.614 -25.241 -4.776 1.00 83.75 214 GLY A C 1
ATOM 1597 O O . GLY A 1 214 ? -2.609 -25.952 -4.730 1.00 83.75 214 GLY A O 1
ATOM 1598 N N . LEU A 1 215 ? -3.637 -24.062 -5.400 1.00 83.25 215 LEU A N 1
ATOM 1599 C CA . LEU A 1 215 ? -2.507 -23.440 -6.093 1.00 83.25 215 LEU A CA 1
ATOM 1600 C C . LEU A 1 215 ? -2.106 -22.110 -5.448 1.00 83.25 215 LEU A C 1
ATOM 1602 O O . LEU A 1 215 ? -0.915 -21.805 -5.397 1.00 83.25 215 LEU A O 1
ATOM 1606 N N . GLY A 1 216 ? -3.066 -21.352 -4.922 1.00 85.25 216 GLY A N 1
ATOM 1607 C CA . GLY A 1 216 ? -2.830 -20.072 -4.267 1.00 85.25 216 GLY A CA 1
ATOM 1608 C C . GLY A 1 216 ? -4.014 -19.602 -3.427 1.00 85.25 216 GLY A C 1
ATOM 1609 O O . GLY A 1 216 ? -5.073 -20.230 -3.380 1.00 85.25 216 GLY A O 1
ATOM 1610 N N . TRP A 1 217 ? -3.793 -18.493 -2.730 1.00 89.56 217 TRP A N 1
ATOM 1611 C CA . TRP A 1 217 ? -4.800 -17.811 -1.924 1.00 89.56 217 TRP A CA 1
ATOM 1612 C C . TRP A 1 217 ? -5.481 -16.730 -2.759 1.00 89.56 217 TRP A C 1
ATOM 1614 O O . TRP A 1 217 ? -4.801 -15.985 -3.470 1.00 89.56 217 TRP A O 1
ATOM 1624 N N . SER A 1 218 ? -6.808 -16.637 -2.687 1.00 89.12 218 SER A N 1
ATOM 1625 C CA . SER A 1 218 ? -7.524 -15.503 -3.268 1.00 89.12 218 SER A CA 1
ATOM 1626 C C . SER A 1 218 ? -7.376 -14.258 -2.396 1.00 89.12 218 SER A C 1
ATOM 1628 O O . SER A 1 218 ? -7.062 -14.357 -1.209 1.00 89.12 218 SER A O 1
ATOM 1630 N N . ALA A 1 219 ? -7.660 -13.091 -2.978 1.00 87.62 219 ALA A N 1
ATOM 1631 C CA . ALA A 1 219 ? -7.787 -11.842 -2.232 1.00 87.62 219 ALA A CA 1
ATOM 1632 C C . ALA A 1 219 ? -8.793 -11.976 -1.063 1.00 87.62 219 ALA A C 1
ATOM 1634 O O . ALA A 1 219 ? -9.696 -12.819 -1.168 1.00 87.62 219 ALA A O 1
ATOM 1635 N N . PRO A 1 220 ? -8.640 -11.158 -0.002 1.00 89.56 220 PRO A N 1
ATOM 1636 C CA . PRO A 1 220 ? -9.595 -11.018 1.103 1.00 89.56 220 PRO A CA 1
ATOM 1637 C C . PRO A 1 220 ? -11.052 -11.002 0.627 1.00 89.56 220 PRO A C 1
ATOM 1639 O O . PRO A 1 220 ? -11.382 -10.318 -0.348 1.00 89.56 220 PRO A O 1
ATOM 1642 N N . ASP A 1 221 ? -11.913 -11.793 1.271 1.00 87.88 221 ASP A N 1
ATOM 1643 C CA . ASP A 1 221 ? -13.285 -12.060 0.806 1.00 87.88 221 ASP A CA 1
ATOM 1644 C C . ASP A 1 221 ? -14.383 -11.376 1.639 1.00 87.88 221 ASP A C 1
ATOM 1646 O O . ASP A 1 221 ? -15.583 -11.545 1.386 1.00 87.88 221 ASP A O 1
ATOM 1650 N N . GLY A 1 222 ? -13.976 -10.557 2.604 1.00 86.25 222 GLY A N 1
ATOM 1651 C CA . GLY A 1 222 ? -14.835 -9.888 3.563 1.00 86.25 222 GLY A CA 1
ATOM 1652 C C . GLY A 1 222 ? -15.296 -10.803 4.691 1.00 86.25 222 GLY A C 1
ATOM 1653 O O . GLY A 1 222 ? -16.343 -10.551 5.294 1.00 86.25 222 GLY A O 1
ATOM 1654 N N . VAL A 1 223 ? -14.615 -11.912 4.981 1.00 87.19 223 VAL A N 1
ATOM 1655 C CA . VAL A 1 223 ? -14.987 -12.806 6.080 1.00 87.19 223 VAL A CA 1
ATOM 1656 C C . VAL A 1 223 ? -13.754 -13.309 6.815 1.00 87.19 223 VAL A C 1
ATOM 1658 O O . VAL A 1 223 ? -13.155 -14.295 6.411 1.00 87.19 223 VAL A O 1
ATOM 1661 N N . VAL A 1 224 ? -13.504 -12.768 8.013 1.00 90.94 224 VAL A N 1
ATOM 1662 C CA . VAL A 1 224 ? -12.534 -13.381 8.936 1.00 90.94 224 VAL A CA 1
ATOM 1663 C C . VAL A 1 224 ? -12.986 -14.796 9.292 1.00 90.94 224 VAL A C 1
ATOM 1665 O O . VAL A 1 224 ? -14.043 -14.988 9.908 1.00 90.94 224 VAL A O 1
ATOM 1668 N N . ASN A 1 225 ? -12.204 -15.798 8.911 1.00 91.62 225 ASN A N 1
ATOM 1669 C CA . ASN A 1 225 ? -12.505 -17.201 9.138 1.00 91.62 225 ASN A CA 1
ATOM 1670 C C . ASN A 1 225 ? -11.225 -18.053 9.313 1.00 91.62 225 ASN A C 1
ATOM 1672 O O . ASN A 1 225 ? -10.162 -17.561 9.688 1.00 91.62 225 ASN A O 1
ATOM 1676 N N . PHE A 1 226 ? -11.339 -19.378 9.177 1.00 94.12 226 PHE A N 1
ATOM 1677 C CA . PHE A 1 226 ? -10.192 -20.273 9.362 1.00 94.12 226 PHE A CA 1
ATOM 1678 C C . PHE A 1 226 ? -9.175 -20.205 8.221 1.00 94.12 226 PHE A C 1
ATOM 1680 O O . PHE A 1 226 ? -8.026 -20.585 8.446 1.00 94.12 226 PHE A O 1
ATOM 1687 N N . ASP A 1 227 ? -9.572 -19.722 7.047 1.00 94.56 227 ASP A N 1
ATOM 1688 C CA . ASP A 1 227 ? -8.692 -19.491 5.906 1.00 94.56 227 ASP A CA 1
ATOM 1689 C C . ASP A 1 227 ? -7.621 -18.445 6.255 1.00 94.56 227 ASP A C 1
ATOM 1691 O O . ASP A 1 227 ? -6.434 -18.723 6.077 1.00 94.56 227 ASP A O 1
ATOM 1695 N N . ASP A 1 228 ? -7.987 -17.343 6.919 1.00 94.19 228 ASP A N 1
ATOM 1696 C CA . ASP A 1 228 ? -7.045 -16.318 7.407 1.00 94.19 228 ASP A CA 1
ATOM 1697 C C . ASP A 1 228 ? -6.016 -16.875 8.389 1.00 94.19 228 ASP A C 1
ATOM 1699 O O . ASP A 1 228 ? -4.804 -16.672 8.266 1.00 94.19 228 ASP A O 1
ATOM 1703 N N . ILE A 1 229 ? -6.498 -17.652 9.360 1.00 94.19 229 ILE A N 1
ATOM 1704 C CA . ILE A 1 229 ? -5.647 -18.298 10.362 1.00 94.19 229 ILE A CA 1
ATOM 1705 C C . ILE A 1 229 ? -4.713 -19.303 9.679 1.00 94.19 229 ILE A C 1
ATOM 1707 O O . ILE A 1 229 ? -3.521 -19.373 9.990 1.00 94.19 229 ILE A O 1
ATOM 1711 N N . GLN A 1 230 ? -5.240 -20.098 8.747 1.00 94.50 230 GLN A N 1
ATOM 1712 C CA . GLN A 1 230 ? -4.467 -21.088 8.013 1.00 94.50 230 GLN A CA 1
ATOM 1713 C C . GLN A 1 230 ? -3.395 -20.426 7.142 1.00 94.50 230 GLN A C 1
ATOM 1715 O O . GLN A 1 230 ? -2.284 -20.952 7.079 1.00 94.50 230 GLN A O 1
ATOM 1720 N N . ALA A 1 231 ? -3.685 -19.294 6.507 1.00 94.81 231 ALA A N 1
ATOM 1721 C CA . ALA A 1 231 ? -2.732 -18.538 5.703 1.00 94.81 231 ALA A CA 1
ATOM 1722 C C . ALA A 1 231 ? -1.531 -18.054 6.524 1.00 94.81 231 ALA A C 1
ATOM 1724 O O . ALA A 1 231 ? -0.386 -18.285 6.120 1.00 94.81 231 ALA A O 1
ATOM 1725 N N . ILE A 1 232 ? -1.766 -17.487 7.714 1.00 95.06 232 ILE A N 1
ATOM 1726 C CA . ILE A 1 232 ? -0.687 -17.099 8.638 1.00 95.06 232 ILE A CA 1
ATOM 1727 C C . ILE A 1 232 ? 0.133 -18.325 9.040 1.00 95.06 232 ILE A C 1
ATOM 1729 O O . ILE A 1 232 ? 1.362 -18.310 8.966 1.00 95.06 232 ILE A O 1
ATOM 1733 N N . VAL A 1 233 ? -0.527 -19.425 9.419 1.00 94.19 233 VAL A N 1
ATOM 1734 C CA . VAL A 1 233 ? 0.159 -20.665 9.816 1.00 94.19 233 VAL A CA 1
ATOM 1735 C C . VAL A 1 233 ? 0.991 -21.233 8.666 1.00 94.19 233 VAL A C 1
ATOM 1737 O O . VAL A 1 233 ? 2.123 -21.661 8.889 1.00 94.19 233 VAL A O 1
ATOM 1740 N N . GLN A 1 234 ? 0.473 -21.218 7.435 1.00 93.50 234 GLN A N 1
ATOM 1741 C CA . GLN A 1 234 ? 1.213 -21.639 6.247 1.00 93.50 234 GLN A CA 1
ATOM 1742 C C . GLN A 1 234 ? 2.442 -20.763 6.015 1.00 93.50 234 GLN A C 1
ATOM 1744 O O . GLN A 1 234 ? 3.513 -21.291 5.705 1.00 93.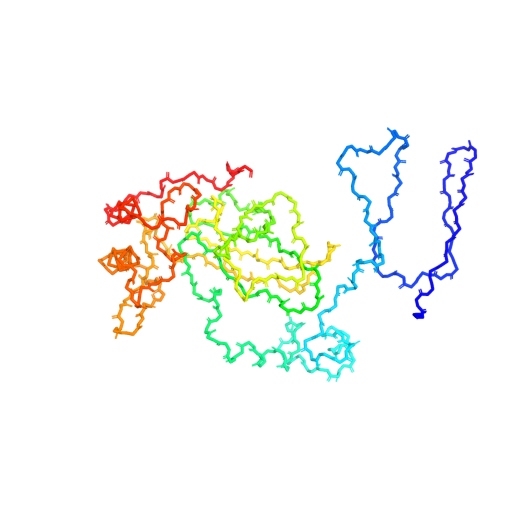50 234 GLN A O 1
ATOM 1749 N N . LYS A 1 235 ? 2.320 -19.447 6.201 1.00 93.69 235 LYS A N 1
ATOM 1750 C CA . LYS A 1 235 ? 3.454 -18.532 6.083 1.00 93.69 235 LYS A CA 1
ATOM 1751 C C . LYS A 1 235 ? 4.491 -18.756 7.180 1.00 93.69 235 LYS A C 1
ATOM 1753 O O . LYS A 1 235 ? 5.677 -18.833 6.866 1.00 93.69 235 LYS A O 1
ATOM 1758 N N . PHE A 1 236 ? 4.056 -18.971 8.419 1.00 91.25 236 PHE A N 1
ATOM 1759 C CA . PHE A 1 236 ? 4.917 -19.285 9.562 1.00 91.25 236 PHE A CA 1
ATOM 1760 C C . PHE A 1 236 ? 5.769 -20.544 9.335 1.00 91.25 236 PHE A C 1
ATOM 1762 O O . PHE A 1 236 ? 6.950 -20.569 9.670 1.00 91.25 236 PHE A O 1
ATOM 1769 N N . ILE A 1 237 ? 5.202 -21.589 8.719 1.00 91.56 237 ILE A N 1
ATOM 1770 C CA . ILE A 1 237 ? 5.942 -22.818 8.371 1.00 91.56 237 ILE A CA 1
ATOM 1771 C C . ILE A 1 237 ? 6.669 -22.737 7.019 1.00 91.56 237 ILE A C 1
ATOM 1773 O O . ILE A 1 237 ? 7.190 -23.752 6.554 1.00 91.56 237 ILE A O 1
ATOM 1777 N N . MET A 1 238 ? 6.683 -21.563 6.378 1.00 90.38 238 MET A N 1
ATOM 1778 C CA . MET A 1 238 ? 7.261 -21.322 5.052 1.00 90.38 238 MET A CA 1
ATOM 1779 C C . MET A 1 238 ? 6.744 -22.299 3.983 1.00 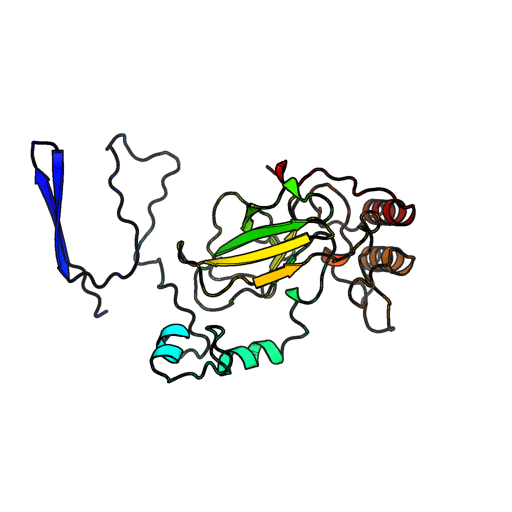90.38 238 MET A C 1
ATOM 1781 O O . MET A 1 238 ? 7.511 -22.827 3.173 1.00 90.38 238 MET A O 1
ATOM 1785 N N . ALA A 1 239 ? 5.438 -22.577 3.991 1.00 90.06 239 ALA A N 1
ATOM 1786 C CA . ALA A 1 239 ? 4.829 -23.438 2.987 1.00 90.06 239 ALA A CA 1
ATOM 1787 C C . ALA A 1 239 ? 5.023 -22.837 1.576 1.00 90.06 239 ALA A C 1
ATOM 1789 O O . ALA A 1 239 ? 4.893 -21.624 1.414 1.00 90.06 239 ALA A O 1
ATOM 1790 N N . PRO A 1 240 ? 5.275 -23.653 0.534 1.00 87.94 240 PRO A N 1
ATOM 1791 C CA . PRO A 1 240 ? 5.521 -23.143 -0.820 1.00 87.94 240 PRO A CA 1
ATOM 1792 C C . PRO A 1 240 ? 4.377 -22.310 -1.412 1.00 87.94 240 PRO A C 1
ATOM 1794 O O . PRO A 1 240 ? 4.616 -21.460 -2.259 1.00 87.94 240 PRO A O 1
ATOM 1797 N N . THR A 1 241 ? 3.144 -22.572 -0.979 1.00 88.19 241 THR A N 1
ATOM 1798 C CA . THR A 1 241 ? 1.923 -21.885 -1.427 1.00 88.19 241 THR A CA 1
ATOM 1799 C C . THR A 1 241 ? 1.434 -20.843 -0.422 1.00 88.19 241 THR A C 1
ATOM 1801 O O . THR A 1 241 ? 0.292 -20.398 -0.514 1.00 88.19 241 THR A O 1
ATOM 1804 N N . ALA A 1 242 ? 2.244 -20.504 0.585 1.00 90.25 242 ALA A N 1
ATOM 1805 C CA . ALA A 1 242 ? 1.888 -19.476 1.551 1.00 90.25 242 ALA A CA 1
ATOM 1806 C C . ALA A 1 242 ? 1.756 -18.111 0.857 1.00 90.25 242 ALA A C 1
ATOM 1808 O O . ALA A 1 242 ? 2.504 -17.839 -0.089 1.00 90.25 242 ALA A O 1
ATOM 1809 N N . PRO A 1 243 ? 0.859 -17.233 1.333 1.00 89.44 243 PRO A N 1
ATOM 1810 C CA . PRO A 1 243 ? 0.757 -15.892 0.782 1.00 89.44 243 PRO A CA 1
ATOM 1811 C C . PRO A 1 243 ? 2.024 -15.078 1.077 1.00 89.44 243 PRO A C 1
ATOM 1813 O O . PRO A 1 243 ? 2.915 -15.468 1.849 1.00 89.44 243 PRO A O 1
ATOM 1816 N N . HIS A 1 244 ? 2.115 -13.910 0.450 1.00 88.12 244 HIS A N 1
ATOM 1817 C CA . HIS A 1 244 ? 3.153 -12.948 0.794 1.00 88.12 244 HIS A CA 1
ATOM 1818 C C . HIS A 1 244 ? 2.982 -12.481 2.250 1.00 88.12 244 HIS A C 1
ATOM 1820 O O . HIS A 1 244 ? 1.859 -12.423 2.742 1.00 88.12 244 HIS A O 1
ATOM 1826 N N . PHE A 1 245 ? 4.070 -12.164 2.965 1.00 89.94 245 PHE A N 1
ATOM 1827 C CA . PHE A 1 245 ? 3.948 -11.794 4.387 1.00 89.94 245 PHE A CA 1
ATOM 1828 C C . PHE A 1 245 ? 3.133 -10.504 4.569 1.00 89.94 245 PHE A C 1
ATOM 1830 O O . PHE A 1 245 ? 2.384 -10.406 5.528 1.00 89.94 245 PHE A O 1
ATOM 1837 N N . THR A 1 246 ? 3.165 -9.587 3.593 1.00 91.75 246 THR A N 1
ATOM 1838 C CA . THR A 1 246 ? 2.363 -8.345 3.594 1.00 91.75 246 THR A CA 1
ATOM 1839 C C . THR A 1 246 ? 0.849 -8.570 3.585 1.00 91.75 246 THR A C 1
ATOM 1841 O O . THR A 1 246 ? 0.079 -7.632 3.764 1.00 91.75 246 THR A O 1
ATOM 1844 N N . TRP A 1 247 ? 0.390 -9.802 3.366 1.00 91.12 247 TRP A N 1
ATOM 1845 C CA . TRP A 1 247 ? -1.025 -10.147 3.482 1.00 91.12 247 TRP A CA 1
ATOM 1846 C C . TRP A 1 247 ? -1.411 -10.538 4.905 1.00 91.12 247 TRP A C 1
ATOM 1848 O O . TRP A 1 247 ? -2.562 -10.377 5.286 1.00 91.12 247 TRP A O 1
ATOM 1858 N N . VAL A 1 248 ? -0.460 -11.078 5.667 1.00 93.06 248 VAL A N 1
ATOM 1859 C CA . VAL A 1 248 ? -0.712 -11.845 6.894 1.00 93.06 248 VAL A CA 1
ATOM 1860 C C . VAL A 1 248 ? 0.030 -11.307 8.121 1.00 93.06 248 VAL A C 1
ATOM 1862 O O . VAL A 1 248 ? -0.213 -11.789 9.222 1.00 93.06 248 VAL A O 1
ATOM 1865 N N . ASP A 1 249 ? 0.914 -10.323 7.948 1.00 94.50 249 ASP A N 1
ATOM 1866 C CA . ASP A 1 249 ? 1.508 -9.550 9.039 1.00 94.50 249 ASP A CA 1
ATOM 1867 C C . ASP A 1 249 ? 0.490 -8.523 9.554 1.00 94.50 249 ASP A C 1
ATOM 1869 O O . ASP A 1 249 ? 0.282 -7.445 8.978 1.00 94.50 249 ASP A O 1
ATOM 1873 N N . VAL A 1 250 ? -0.160 -8.881 10.658 1.00 91.56 250 VAL A N 1
ATOM 1874 C CA . VAL A 1 250 ? -1.225 -8.094 11.297 1.00 91.56 250 VAL A CA 1
ATOM 1875 C C . VAL A 1 250 ? -0.869 -7.659 12.721 1.00 91.56 250 VAL A C 1
ATOM 1877 O O . VAL A 1 250 ? -1.678 -7.032 13.407 1.00 91.56 250 VAL A O 1
ATOM 1880 N N . GLU A 1 251 ? 0.340 -7.973 13.180 1.00 91.19 251 GLU A N 1
ATOM 1881 C CA . GLU A 1 251 ? 0.833 -7.620 14.504 1.00 91.19 251 GLU A CA 1
ATOM 1882 C C . GLU A 1 251 ? 1.522 -6.246 14.572 1.00 91.19 251 GLU A C 1
ATOM 1884 O O . GLU A 1 251 ? 2.142 -5.787 13.619 1.00 91.19 251 GLU A O 1
ATOM 1889 N N . GLY A 1 252 ? 1.448 -5.599 15.741 1.00 88.75 252 GLY A N 1
ATOM 1890 C CA . GLY A 1 252 ? 2.118 -4.328 16.033 1.00 88.75 252 GLY A CA 1
ATOM 1891 C C . GLY A 1 252 ? 1.380 -3.122 15.461 1.00 88.75 252 GLY A C 1
ATOM 1892 O O . GLY A 1 252 ? 0.679 -3.238 14.477 1.00 88.75 252 GLY A O 1
ATOM 1893 N N . GLU A 1 253 ? 1.501 -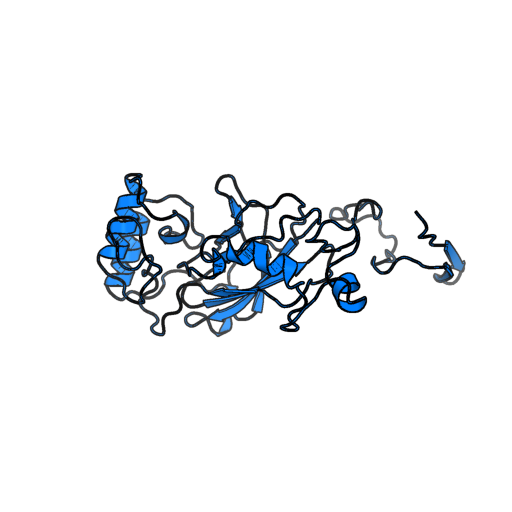1.945 16.064 1.00 88.81 253 GLU A N 1
ATOM 1894 C CA . GLU A 1 253 ? 0.909 -0.733 15.471 1.00 88.81 253 GLU A CA 1
ATOM 1895 C C . GLU A 1 253 ? 1.519 -0.419 14.099 1.00 88.81 253 GLU A C 1
ATOM 1897 O O . GLU A 1 253 ? 0.816 -0.057 13.163 1.00 88.81 253 GLU A O 1
ATOM 1902 N N . VAL A 1 254 ? 2.819 -0.676 13.978 1.00 92.06 254 VAL A N 1
ATOM 1903 C CA . VAL A 1 254 ? 3.556 -0.721 12.721 1.00 92.06 254 VAL A CA 1
ATOM 1904 C C . VAL A 1 254 ? 3.824 -2.200 12.406 1.00 92.06 254 VAL A C 1
ATOM 1906 O O . VAL A 1 254 ? 4.417 -2.872 13.259 1.00 92.06 254 VAL A O 1
ATOM 1909 N N . PRO A 1 255 ? 3.409 -2.722 11.231 1.00 92.69 255 PRO A N 1
ATOM 1910 C CA . PRO A 1 255 ? 3.722 -4.090 10.812 1.00 92.69 255 PRO A CA 1
ATOM 1911 C C . PRO A 1 255 ? 5.218 -4.377 10.913 1.00 92.69 255 PRO A C 1
ATOM 1913 O O . PRO A 1 255 ? 6.016 -3.548 10.474 1.00 92.69 255 PRO A O 1
ATOM 1916 N N . ASN A 1 256 ? 5.610 -5.499 11.512 1.00 91.56 256 ASN A N 1
ATOM 1917 C CA . ASN A 1 256 ? 7.001 -5.747 11.914 1.00 91.56 256 ASN A CA 1
ATOM 1918 C C . ASN A 1 256 ? 7.760 -6.722 11.004 1.00 91.56 256 ASN A C 1
ATOM 1920 O O . ASN A 1 256 ? 8.924 -7.012 11.269 1.00 91.56 256 ASN A O 1
ATOM 1924 N N . GLU A 1 257 ? 7.102 -7.224 9.964 1.00 92.12 257 GLU A N 1
ATOM 1925 C CA . GLU A 1 257 ? 7.600 -8.150 8.946 1.00 92.12 257 GLU A CA 1
ATOM 1926 C C . GLU A 1 257 ? 8.012 -9.520 9.499 1.00 92.12 257 GLU A C 1
ATOM 1928 O O . GLU A 1 257 ? 8.683 -10.317 8.837 1.00 92.12 257 GLU A O 1
ATOM 1933 N N . ILE A 1 258 ? 7.573 -9.843 10.717 1.00 92.31 258 ILE A N 1
ATOM 1934 C CA . ILE A 1 258 ? 7.887 -11.088 11.410 1.00 92.31 258 ILE A CA 1
ATOM 1935 C C . ILE A 1 258 ? 6.600 -11.861 11.647 1.00 92.31 258 ILE A C 1
ATOM 1937 O O . ILE A 1 258 ? 5.910 -11.675 12.644 1.00 92.31 258 ILE A O 1
ATOM 1941 N N . ILE A 1 259 ? 6.356 -12.851 10.792 1.00 94.50 259 ILE A N 1
ATOM 1942 C CA . ILE A 1 259 ? 5.211 -13.746 10.964 1.00 94.50 259 ILE A CA 1
ATOM 1943 C C . ILE A 1 259 ? 5.431 -14.659 12.168 1.00 94.50 259 ILE A C 1
ATOM 1945 O O . ILE A 1 259 ? 6.349 -15.486 12.187 1.00 94.50 259 ILE A O 1
ATOM 1949 N N . ASN A 1 260 ? 4.574 -14.525 13.176 1.00 93.56 260 ASN A N 1
ATOM 1950 C CA . ASN A 1 260 ? 4.658 -15.252 14.431 1.00 93.56 260 ASN A CA 1
ATOM 1951 C C . ASN A 1 260 ? 3.265 -15.546 15.041 1.00 93.56 260 ASN A C 1
ATOM 1953 O O . ASN A 1 260 ? 2.217 -15.339 14.433 1.00 93.56 260 ASN A O 1
ATOM 1957 N N . PHE A 1 261 ? 3.225 -16.127 16.246 1.00 94.31 261 PHE A N 1
ATOM 1958 C CA . PHE A 1 261 ? 1.952 -16.490 16.892 1.00 94.31 261 PHE A CA 1
ATOM 1959 C C . PHE A 1 261 ? 1.123 -15.285 17.344 1.00 94.31 261 PHE A C 1
ATOM 1961 O O . PHE A 1 261 ? -0.069 -15.436 17.615 1.00 94.31 261 PHE A O 1
ATOM 1968 N N . THR A 1 262 ? 1.734 -14.111 17.441 1.00 95.00 262 THR A N 1
ATOM 1969 C CA . THR A 1 262 ? 1.040 -12.876 17.785 1.00 95.00 262 THR A CA 1
ATOM 1970 C C . THR A 1 262 ? 0.176 -12.413 16.613 1.00 95.00 262 THR A C 1
ATOM 1972 O O . THR A 1 262 ? -0.964 -12.036 16.862 1.00 95.00 262 THR A O 1
ATOM 1975 N N . ASP A 1 263 ? 0.603 -12.590 15.355 1.00 95.50 263 ASP A N 1
ATOM 1976 C CA . ASP A 1 263 ? -0.254 -12.375 14.172 1.00 95.50 263 ASP A CA 1
ATOM 1977 C C . ASP A 1 263 ? -1.490 -13.276 14.197 1.00 95.50 263 ASP A C 1
ATOM 1979 O O . ASP A 1 263 ? -2.624 -12.823 14.048 1.00 95.50 263 ASP A O 1
ATOM 1983 N N . VAL A 1 264 ? -1.281 -14.567 14.484 1.00 94.88 264 VAL A N 1
ATOM 1984 C CA . VAL A 1 264 ? -2.381 -15.534 14.636 1.00 94.88 264 VAL A CA 1
ATOM 1985 C C . VAL A 1 264 ? -3.343 -15.078 15.730 1.00 94.88 264 VAL A C 1
ATOM 1987 O O . VAL A 1 264 ? -4.560 -15.154 15.567 1.00 94.88 264 VAL A O 1
ATOM 1990 N N . PHE A 1 265 ? -2.811 -14.607 16.857 1.00 94.69 265 PHE A N 1
ATOM 1991 C CA . PHE A 1 265 ? -3.622 -14.116 17.962 1.00 94.69 265 PHE A CA 1
ATOM 1992 C C . PHE A 1 265 ? -4.453 -12.888 17.568 1.00 94.69 265 PHE A C 1
ATOM 1994 O O . PHE A 1 265 ? -5.632 -12.846 17.918 1.00 94.69 265 PHE A O 1
ATOM 2001 N N . GLN A 1 266 ? -3.895 -11.943 16.805 1.00 92.88 266 GLN A N 1
ATOM 2002 C CA . GLN A 1 266 ? -4.632 -10.774 16.313 1.00 92.88 266 GLN A CA 1
ATOM 2003 C C . GLN A 1 266 ? -5.807 -11.177 15.411 1.00 92.88 266 GLN A C 1
ATOM 2005 O O . GLN A 1 266 ? -6.934 -10.743 15.647 1.00 92.88 266 GLN A O 1
ATOM 2010 N N . VAL A 1 267 ? -5.604 -12.093 14.457 1.00 92.31 267 VAL A N 1
ATOM 2011 C CA . VAL A 1 267 ? -6.712 -12.592 13.617 1.00 92.31 267 VAL A CA 1
ATOM 2012 C C . VAL A 1 267 ? -7.759 -13.338 14.441 1.00 92.31 267 VAL A C 1
ATOM 2014 O O . VAL A 1 267 ? -8.954 -13.198 14.193 1.00 92.31 267 VAL A O 1
ATOM 2017 N N . VAL A 1 268 ? -7.356 -14.083 15.473 1.00 93.75 268 VAL A N 1
ATOM 2018 C CA . VAL A 1 268 ? -8.309 -14.721 16.396 1.00 93.75 268 VAL A CA 1
ATOM 2019 C C . VAL A 1 268 ? -9.129 -13.683 17.170 1.00 93.75 268 VAL A C 1
ATOM 2021 O O . VAL A 1 268 ? -10.322 -13.904 17.384 1.00 93.75 268 VAL A O 1
ATOM 2024 N N . LEU A 1 269 ? -8.538 -12.555 17.576 1.00 92.50 269 LEU A N 1
ATOM 2025 C CA . LEU A 1 269 ? -9.281 -11.454 18.197 1.00 92.50 269 LEU A CA 1
ATOM 2026 C C . LEU A 1 269 ? -10.282 -10.835 17.216 1.00 92.50 269 LEU A C 1
ATOM 2028 O O . LEU A 1 269 ? -11.450 -10.666 17.571 1.00 92.50 269 LEU A O 1
ATOM 2032 N N . ALA A 1 270 ? -9.867 -10.571 15.976 1.00 90.75 270 ALA A N 1
ATOM 2033 C CA . ALA A 1 270 ? -10.760 -10.085 14.926 1.00 90.75 270 ALA A CA 1
ATOM 2034 C C . ALA A 1 270 ? -11.911 -11.074 14.655 1.00 90.75 270 ALA A C 1
ATOM 2036 O O . ALA A 1 270 ? -13.075 -10.686 14.608 1.00 90.75 270 ALA A O 1
ATOM 2037 N N . PHE A 1 271 ? -11.620 -12.378 14.598 1.00 90.00 271 PHE A N 1
ATOM 2038 C CA . PHE A 1 271 ? -12.623 -13.439 14.455 1.00 90.00 271 PHE A CA 1
ATOM 2039 C C . PHE A 1 271 ? -13.639 -13.456 15.611 1.00 90.00 271 PHE A C 1
ATOM 2041 O O . PHE A 1 271 ? -14.812 -13.777 15.421 1.00 90.00 271 PHE A O 1
ATOM 2048 N N . GLN A 1 272 ? -13.210 -13.090 16.822 1.00 91.88 272 GLN A N 1
ATOM 2049 C CA . GLN A 1 272 ? -14.084 -12.929 17.990 1.00 91.88 272 GLN A CA 1
ATOM 2050 C C . GLN A 1 272 ? -14.899 -11.623 17.967 1.00 91.88 272 GLN A C 1
ATOM 2052 O O . GLN A 1 272 ? -15.724 -11.413 18.859 1.00 91.88 272 GLN A O 1
ATOM 2057 N N . GLY A 1 273 ? -14.703 -10.773 16.956 1.00 88.38 273 GLY A N 1
ATOM 2058 C CA . GLY A 1 273 ? -15.373 -9.486 16.795 1.00 88.38 273 GLY A CA 1
ATOM 2059 C C . GLY A 1 273 ? -14.732 -8.355 17.595 1.00 88.38 273 GLY A C 1
ATOM 2060 O O . GLY A 1 273 ? -15.428 -7.402 17.944 1.00 88.38 273 GLY A O 1
ATOM 2061 N N . ALA A 1 274 ? -13.443 -8.460 17.933 1.00 89.69 274 ALA A N 1
ATOM 2062 C CA . ALA A 1 274 ? -12.716 -7.347 18.532 1.00 89.69 274 ALA A CA 1
ATOM 2063 C C . ALA A 1 274 ? -12.591 -6.181 17.540 1.00 89.69 274 ALA A C 1
ATOM 2065 O O . ALA A 1 274 ? -12.438 -6.384 16.335 1.00 89.69 274 ALA A O 1
ATOM 2066 N N . GLU A 1 275 ? -12.628 -4.956 18.056 1.00 87.81 275 GLU A N 1
ATOM 2067 C CA . GLU A 1 275 ? -12.298 -3.760 17.278 1.00 87.81 275 GLU A CA 1
ATOM 2068 C C . GLU A 1 275 ? -10.804 -3.736 16.928 1.00 87.81 275 GLU A C 1
ATOM 2070 O O . GLU A 1 275 ? -9.995 -4.424 17.558 1.00 87.81 275 GLU A O 1
ATOM 2075 N N . TYR A 1 276 ? -10.451 -2.948 15.912 1.00 89.19 276 TYR A N 1
ATOM 2076 C CA . TYR A 1 276 ? -9.060 -2.755 15.517 1.00 89.19 276 TYR A CA 1
ATOM 2077 C C . TYR A 1 276 ? -8.255 -2.170 16.689 1.00 89.19 276 TYR A C 1
ATOM 2079 O O . TYR A 1 276 ? -8.659 -1.147 17.245 1.00 89.19 276 TYR A O 1
ATOM 2087 N N . PRO A 1 277 ? -7.152 -2.813 17.109 1.00 88.62 277 PRO A N 1
ATOM 2088 C CA . PRO A 1 277 ? -6.532 -2.521 18.399 1.00 88.62 277 PRO A CA 1
ATOM 2089 C C . PRO A 1 277 ? -5.512 -1.373 18.366 1.00 88.62 277 PRO A C 1
ATOM 2091 O O . PRO A 1 277 ? -4.989 -1.021 19.424 1.00 88.62 277 PRO A O 1
ATOM 2094 N N . PHE A 1 278 ? -5.190 -0.829 17.190 1.00 90.12 278 PHE A N 1
ATOM 2095 C CA . PHE A 1 278 ? -4.133 0.173 17.006 1.00 90.12 278 PHE A CA 1
ATOM 2096 C C . PHE A 1 278 ? -4.700 1.595 16.896 1.00 90.12 278 PHE A C 1
ATOM 2098 O O . PHE A 1 278 ? -5.895 1.768 16.636 1.00 90.12 278 PHE A O 1
ATOM 2105 N N . ALA A 1 279 ? -3.865 2.608 17.158 1.00 88.50 279 ALA A N 1
ATOM 2106 C CA . ALA A 1 279 ? -4.315 3.993 17.236 1.00 88.50 279 ALA A CA 1
ATOM 2107 C C . ALA A 1 279 ? -4.682 4.571 15.862 1.00 88.50 279 ALA A C 1
ATOM 2109 O O . ALA A 1 279 ? -4.535 3.933 14.817 1.00 88.50 279 ALA A O 1
ATOM 2110 N N . ALA A 1 280 ? -5.207 5.795 15.882 1.00 85.81 280 ALA A N 1
ATOM 2111 C CA . ALA A 1 280 ? -5.557 6.498 14.662 1.00 85.81 280 ALA A CA 1
ATOM 2112 C C . ALA A 1 280 ? -4.287 6.887 13.877 1.00 85.81 280 ALA A C 1
ATOM 2114 O O . ALA A 1 280 ? -3.317 7.329 14.491 1.00 85.81 280 ALA A O 1
ATOM 2115 N N . PRO A 1 281 ? -4.316 6.848 12.530 1.00 87.44 281 PRO A N 1
ATOM 2116 C CA . PRO A 1 281 ? -3.217 7.313 11.678 1.00 87.44 281 PRO A CA 1
ATOM 2117 C C . PRO A 1 281 ? -2.729 8.734 11.977 1.00 87.44 281 PRO A C 1
ATOM 2119 O O . PRO A 1 281 ? -1.578 9.056 11.725 1.00 87.44 281 PRO A O 1
ATOM 2122 N N . ALA A 1 282 ? -3.601 9.595 12.512 1.00 79.62 282 ALA A N 1
ATOM 2123 C CA . ALA A 1 282 ? -3.249 10.967 12.877 1.00 79.62 282 ALA A CA 1
ATOM 2124 C C . ALA A 1 282 ? -2.226 11.060 14.028 1.00 79.62 282 ALA A C 1
ATOM 2126 O O . ALA A 1 282 ? -1.629 12.118 14.212 1.00 79.62 282 ALA A O 1
ATOM 2127 N N . ASP A 1 283 ? -2.040 9.979 14.790 1.00 74.50 283 ASP A N 1
ATOM 2128 C CA . ASP A 1 283 ? -1.050 9.877 15.865 1.00 74.50 283 ASP A CA 1
ATOM 2129 C C . ASP A 1 283 ? 0.264 9.220 15.391 1.00 74.50 283 ASP A C 1
ATOM 2131 O O . ASP A 1 283 ? 1.147 8.949 16.210 1.00 74.50 283 ASP A O 1
ATOM 2135 N N . CYS A 1 284 ? 0.404 8.959 14.085 1.00 76.31 284 CYS A N 1
ATOM 2136 C CA . CYS A 1 284 ? 1.654 8.485 13.505 1.00 76.31 284 CYS A CA 1
ATOM 2137 C C . CYS A 1 284 ? 2.753 9.557 13.605 1.00 76.31 284 CYS A C 1
ATOM 2139 O O . CYS A 1 284 ? 2.458 10.739 13.406 1.00 76.31 284 CYS A O 1
ATOM 2141 N N . PRO A 1 285 ? 3.991 9.159 13.954 1.00 55.59 285 PRO A N 1
ATOM 2142 C CA . PRO A 1 285 ? 5.126 10.067 14.085 1.00 55.59 285 PRO A CA 1
ATOM 2143 C C . PRO A 1 285 ? 5.526 10.736 12.771 1.00 55.59 285 PRO A C 1
ATOM 2145 O O . PRO A 1 285 ? 5.311 10.134 11.695 1.00 55.59 285 PRO A O 1
#

Radius of gyration: 23.17 Å; chains: 1; bounding box: 43×76×51 Å